Protein AF-A0A6N6Q135-F1 (afdb_monomer_lite)

Secondary structure (DSSP, 8-state):
--HHHHHHHHHHHHHHHHHHHHHHHHHHHHHHHTT---EEEEEE-TTS-EEEEEEETTTTEEEEEEEETT------SS------------------PPP----------GGGSGGG-EEE-SSTT---SSSEEEEEE-SSSS-EEEEEETTEEEEE-SS-EEETTEEE---TT-EEEE-GGGPPTT-----TT----

pLDDT: mean 75.81, std 22.68, range [29.91, 98.38]

Sequence (197 aa):
MKSEKILRHVCIAFFLTVIGYGFLFSCDMKVRTRRGAWDVVFIKNTNGEPALIVNQKSLGLSNITLIFSHEKVPVLNSFVYPTKTNVRARSSSVGEPPPQPALGFKEVIPWANPERNTVTFDKVLNPIPFGRKKFEDLTYLPGTLAFDFFGHEVQFMPRTMVINLQEVPWTNNSTLTITADQKIPGLKDRNAKGLRK

Structure (mmCIF, N/CA/C/O backbone):
data_AF-A0A6N6Q135-F1
#
_entry.id   AF-A0A6N6Q135-F1
#
loop_
_atom_site.group_PDB
_atom_site.id
_atom_site.type_symbol
_atom_site.label_atom_id
_atom_site.label_alt_id
_atom_site.label_comp_id
_atom_site.label_asym_id
_atom_site.label_entity_id
_atom_site.label_seq_id
_atom_site.pdbx_PDB_ins_code
_atom_site.Cartn_x
_atom_site.Cartn_y
_atom_site.Cartn_z
_atom_site.occupancy
_atom_site.B_iso_or_equiv
_atom_site.auth_seq_id
_atom_site.auth_comp_id
_atom_site.auth_asym_id
_atom_site.auth_atom_id
_atom_site.pdbx_PDB_model_num
ATOM 1 N N . MET A 1 1 ? 37.024 11.315 -45.059 1.00 58.53 1 MET A N 1
ATOM 2 C CA . MET A 1 1 ? 35.958 10.302 -44.851 1.00 58.53 1 MET A CA 1
ATOM 3 C C . MET A 1 1 ? 34.625 10.912 -45.274 1.00 58.53 1 MET A C 1
ATOM 5 O O . MET A 1 1 ? 34.406 12.073 -44.967 1.00 58.53 1 MET A O 1
ATOM 9 N N . LYS A 1 2 ? 33.773 10.201 -46.028 1.00 71.50 2 LYS A N 1
ATOM 10 C CA . LYS A 1 2 ? 32.515 10.769 -46.562 1.00 71.50 2 LYS A CA 1
ATOM 11 C C . LYS A 1 2 ? 31.481 10.914 -45.430 1.00 71.50 2 LYS A C 1
ATOM 13 O O . LYS A 1 2 ? 30.988 9.898 -44.941 1.00 71.50 2 LYS A O 1
ATOM 18 N N . SER A 1 3 ? 31.180 12.147 -45.019 1.00 73.12 3 SER A N 1
ATOM 19 C CA . SER A 1 3 ? 30.274 12.500 -43.907 1.00 73.12 3 SER A CA 1
ATOM 20 C C . SER A 1 3 ? 28.854 11.944 -44.075 1.00 73.12 3 SER A C 1
ATOM 22 O O . SER A 1 3 ? 28.259 11.470 -43.116 1.00 73.12 3 SER A O 1
ATOM 24 N N . GLU A 1 4 ? 28.346 11.877 -45.303 1.00 81.38 4 GLU A N 1
ATOM 25 C CA . GLU A 1 4 ? 27.042 11.268 -45.613 1.00 81.38 4 GLU A CA 1
ATOM 26 C C . GLU A 1 4 ? 26.943 9.809 -45.153 1.00 81.38 4 GLU A C 1
ATOM 28 O O . GLU A 1 4 ? 25.935 9.351 -44.610 1.00 81.38 4 GLU A O 1
ATOM 33 N N . LYS A 1 5 ? 28.037 9.057 -45.325 1.00 84.31 5 LYS A N 1
ATOM 34 C CA . LYS A 1 5 ? 28.081 7.661 -44.900 1.00 84.31 5 LYS A CA 1
ATOM 35 C C . LYS A 1 5 ? 28.125 7.558 -43.381 1.00 84.31 5 LYS A C 1
ATOM 37 O O . LYS A 1 5 ? 27.448 6.687 -42.849 1.00 84.31 5 LYS A O 1
ATOM 42 N N . ILE A 1 6 ? 28.867 8.420 -42.679 1.00 91.81 6 ILE A N 1
ATOM 43 C CA . ILE A 1 6 ? 28.928 8.359 -41.209 1.00 91.81 6 ILE A CA 1
ATOM 44 C C . ILE A 1 6 ? 27.587 8.768 -40.583 1.00 91.81 6 ILE A C 1
ATOM 46 O O . ILE A 1 6 ? 27.095 8.069 -39.700 1.00 91.81 6 ILE A O 1
ATOM 50 N N . LEU A 1 7 ? 26.945 9.822 -41.105 1.00 91.75 7 LEU A N 1
ATOM 51 C CA . LEU A 1 7 ? 25.676 10.338 -40.592 1.00 91.75 7 LEU A CA 1
ATOM 52 C C . LEU A 1 7 ? 24.570 9.279 -40.644 1.00 91.75 7 LEU A C 1
ATOM 54 O O . LEU A 1 7 ? 23.884 9.063 -39.650 1.00 91.75 7 LEU A O 1
ATOM 58 N N . ARG A 1 8 ? 24.457 8.537 -41.755 1.00 90.06 8 ARG A N 1
ATOM 59 C CA . ARG A 1 8 ? 23.481 7.443 -41.885 1.00 90.06 8 ARG A CA 1
ATOM 60 C C . ARG A 1 8 ? 23.629 6.385 -40.786 1.00 90.06 8 ARG A C 1
ATOM 62 O O . ARG A 1 8 ? 22.626 5.940 -40.238 1.00 90.06 8 ARG A O 1
ATOM 69 N N . HIS A 1 9 ? 24.856 5.982 -40.454 1.00 93.44 9 HIS A N 1
ATOM 70 C CA . HIS A 1 9 ? 25.090 4.971 -39.417 1.00 93.44 9 HIS A CA 1
ATOM 71 C C . HIS A 1 9 ? 24.803 5.521 -38.018 1.00 93.44 9 HIS A C 1
ATOM 73 O O . HIS A 1 9 ? 24.217 4.814 -37.203 1.00 93.44 9 HIS A O 1
ATOM 79 N N . VAL A 1 10 ? 25.143 6.789 -37.760 1.00 96.50 10 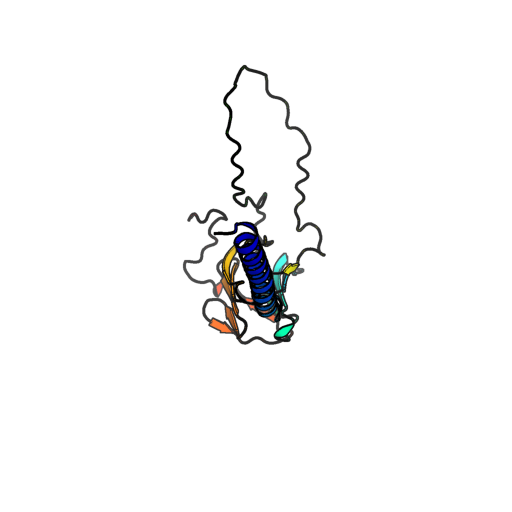VAL A N 1
ATOM 80 C CA . VAL A 1 10 ? 24.812 7.466 -36.496 1.00 96.50 10 VAL A CA 1
ATOM 81 C C . VAL A 1 10 ? 23.298 7.553 -36.308 1.00 96.50 10 VAL A C 1
ATOM 83 O O . VAL A 1 10 ? 22.801 7.192 -35.244 1.00 96.50 10 VAL A O 1
ATOM 86 N N . CYS A 1 11 ? 22.549 7.947 -37.342 1.00 96.62 11 CYS A N 1
ATOM 87 C CA . CYS A 1 11 ? 21.088 7.976 -37.287 1.00 96.62 11 CYS A CA 1
ATOM 88 C C . CYS A 1 11 ? 20.507 6.584 -37.005 1.00 96.62 11 CYS A C 1
ATOM 90 O O . CYS A 1 11 ? 19.653 6.448 -36.134 1.00 96.62 11 CYS A O 1
ATOM 92 N N . ILE A 1 12 ? 20.990 5.540 -37.688 1.00 96.31 12 ILE A N 1
ATOM 93 C CA . ILE A 1 12 ? 20.530 4.163 -37.451 1.00 96.31 12 ILE A CA 1
ATOM 94 C C . ILE A 1 12 ? 20.811 3.734 -36.004 1.00 96.31 12 ILE A C 1
ATOM 96 O O . ILE A 1 12 ? 19.907 3.241 -35.333 1.00 96.31 12 ILE A O 1
ATOM 100 N N . ALA A 1 13 ? 22.028 3.952 -35.499 1.00 97.06 13 ALA A N 1
ATOM 101 C CA . ALA A 1 13 ? 22.393 3.604 -34.127 1.00 97.06 13 ALA A CA 1
ATOM 102 C C . ALA A 1 13 ? 21.546 4.366 -33.090 1.00 97.06 13 ALA A C 1
ATOM 104 O O . ALA A 1 13 ? 21.107 3.780 -32.097 1.00 97.06 13 ALA A O 1
ATOM 105 N N . PHE A 1 14 ? 21.258 5.646 -33.346 1.00 97.75 14 PHE A N 1
ATOM 106 C CA . PHE A 1 14 ? 20.386 6.465 -32.508 1.00 97.75 14 PHE A CA 1
ATOM 107 C C . PHE A 1 14 ? 18.969 5.886 -32.435 1.00 97.75 14 PHE A C 1
ATOM 109 O O . PHE A 1 14 ? 18.467 5.628 -31.342 1.00 97.75 14 PHE A O 1
ATOM 116 N N . PHE A 1 15 ? 18.344 5.602 -33.582 1.00 98.19 15 PHE A N 1
ATOM 117 C CA . PHE A 1 15 ? 16.998 5.028 -33.605 1.00 98.19 15 PHE A CA 1
ATOM 118 C C . PHE A 1 15 ? 16.948 3.631 -32.980 1.00 98.19 15 PHE A C 1
ATOM 120 O O . PHE A 1 15 ? 16.028 3.353 -32.215 1.00 98.19 15 PHE A O 1
ATOM 127 N N . LEU A 1 16 ? 17.947 2.777 -33.228 1.00 98.06 16 LEU A N 1
ATOM 128 C CA . LEU A 1 16 ? 18.042 1.465 -32.578 1.00 98.06 16 LEU A CA 1
ATOM 129 C C . LEU A 1 16 ? 18.115 1.591 -31.055 1.00 98.06 16 LEU A C 1
ATOM 131 O O . LEU A 1 16 ? 17.436 0.851 -30.346 1.00 98.06 16 LEU A O 1
ATOM 135 N N . THR A 1 17 ? 18.883 2.557 -30.552 1.00 97.94 17 THR A N 1
ATOM 136 C CA . THR A 1 17 ? 18.998 2.814 -29.113 1.00 97.94 17 THR A CA 1
ATOM 137 C C . THR A 1 17 ? 17.674 3.298 -28.526 1.00 97.94 17 THR A C 1
ATOM 139 O O . THR A 1 17 ? 17.241 2.781 -27.500 1.00 97.94 17 THR A O 1
ATOM 142 N N . VAL A 1 18 ? 16.995 4.242 -29.185 1.00 98.38 18 VAL A N 1
ATOM 143 C CA . VAL A 1 18 ? 15.695 4.764 -28.730 1.00 98.38 18 VAL A CA 1
ATOM 144 C C . VAL A 1 18 ? 14.630 3.664 -28.712 1.00 98.38 18 VAL A C 1
ATOM 146 O O . VAL A 1 18 ? 13.908 3.526 -27.724 1.00 98.38 18 VAL A O 1
ATOM 149 N N . ILE A 1 19 ? 14.556 2.847 -29.768 1.00 98.38 19 ILE A N 1
ATOM 150 C CA . ILE A 1 19 ? 13.608 1.728 -29.860 1.00 98.38 19 ILE A CA 1
ATOM 151 C C . ILE A 1 19 ? 13.915 0.677 -28.788 1.00 98.38 19 ILE A C 1
ATOM 153 O O . ILE A 1 19 ? 13.012 0.254 -28.066 1.00 98.38 19 ILE A O 1
ATOM 157 N N . GLY A 1 20 ? 15.185 0.284 -28.652 1.00 98.19 20 GLY A N 1
ATOM 158 C CA . GLY A 1 20 ? 15.620 -0.685 -27.648 1.00 98.19 20 GLY A CA 1
ATOM 159 C C . GLY A 1 20 ? 15.315 -0.218 -26.226 1.00 98.19 20 GLY A C 1
ATOM 160 O O . GLY A 1 20 ? 14.744 -0.970 -25.438 1.00 98.19 20 GLY A O 1
ATOM 161 N N . TYR A 1 21 ? 15.608 1.046 -25.916 1.00 97.81 21 TYR A N 1
ATOM 162 C CA . TYR A 1 21 ? 15.274 1.650 -24.629 1.00 97.81 21 TYR A CA 1
ATOM 163 C C . TYR A 1 21 ? 13.764 1.637 -24.365 1.00 97.81 21 TYR A C 1
ATOM 165 O O . TYR A 1 21 ? 13.334 1.182 -23.307 1.00 97.81 21 TYR A O 1
ATOM 173 N N . GLY A 1 22 ? 12.950 2.080 -25.331 1.00 98.00 22 GLY A N 1
ATOM 174 C CA . GLY A 1 22 ? 11.493 2.108 -25.188 1.00 98.00 22 GLY A CA 1
ATOM 175 C C . GLY A 1 22 ? 10.896 0.720 -24.947 1.00 98.00 22 GLY A C 1
ATOM 176 O O . GLY A 1 22 ? 10.009 0.567 -24.104 1.00 98.00 22 GLY A O 1
ATOM 177 N N . PHE A 1 23 ? 11.416 -0.306 -25.627 1.00 98.06 23 PHE A N 1
ATOM 178 C CA . PHE A 1 23 ? 11.005 -1.693 -25.416 1.00 98.06 23 PHE A CA 1
ATOM 179 C C . PHE A 1 23 ? 11.356 -2.184 -24.007 1.00 98.06 23 PHE A C 1
ATOM 181 O O . PHE A 1 23 ? 10.473 -2.650 -23.286 1.00 98.06 23 PHE A O 1
ATOM 188 N N . LEU A 1 24 ? 12.615 -2.027 -23.586 1.00 97.25 24 LEU A N 1
ATOM 189 C CA . LEU A 1 24 ? 13.074 -2.458 -22.263 1.00 97.25 24 LEU A CA 1
ATOM 190 C C . LEU A 1 24 ? 12.322 -1.740 -21.137 1.00 97.25 24 LEU A C 1
ATOM 192 O O . LEU A 1 24 ? 11.847 -2.394 -20.211 1.00 97.25 24 LEU A O 1
ATOM 196 N N . PHE A 1 25 ? 12.136 -0.424 -21.252 1.00 96.00 25 PHE A N 1
ATOM 197 C CA . PHE A 1 25 ? 11.358 0.362 -20.295 1.00 96.00 25 PHE A CA 1
ATOM 198 C C . PHE A 1 25 ? 9.892 -0.088 -20.237 1.00 96.00 25 PHE A C 1
ATOM 200 O O . PHE A 1 25 ? 9.309 -0.190 -19.161 1.00 96.00 25 PHE A O 1
ATOM 207 N N . SER A 1 26 ? 9.288 -0.410 -21.383 1.00 95.12 26 SER A N 1
ATOM 208 C CA . SER A 1 26 ? 7.910 -0.913 -21.430 1.00 95.12 26 SER A CA 1
ATOM 209 C C . SER A 1 26 ? 7.776 -2.286 -20.768 1.00 95.12 26 SER A C 1
ATOM 211 O O . SER A 1 26 ? 6.791 -2.544 -20.073 1.00 95.12 26 SER A O 1
ATOM 213 N N . CYS A 1 27 ? 8.751 -3.176 -20.972 1.00 95.88 27 CYS A N 1
ATOM 214 C CA . CYS A 1 27 ? 8.819 -4.463 -20.286 1.00 95.88 27 CYS A CA 1
ATOM 215 C C . CYS A 1 27 ? 8.950 -4.274 -18.772 1.00 95.88 27 CYS A C 1
ATOM 217 O O . CYS A 1 27 ? 8.171 -4.865 -18.025 1.00 95.88 27 CYS A O 1
ATOM 219 N N . ASP A 1 28 ? 9.866 -3.412 -18.334 1.00 93.81 28 ASP A N 1
ATOM 220 C CA . ASP A 1 28 ? 10.060 -3.079 -16.921 1.00 93.81 28 ASP A CA 1
ATOM 221 C C . ASP A 1 28 ? 8.771 -2.531 -16.283 1.00 93.81 28 ASP A C 1
ATOM 223 O O . ASP A 1 28 ? 8.277 -3.077 -15.294 1.00 93.81 28 ASP A O 1
ATOM 227 N N . MET A 1 29 ? 8.121 -1.554 -16.926 1.00 92.19 29 MET A N 1
ATOM 228 C CA . MET A 1 29 ? 6.857 -0.974 -16.453 1.00 92.19 29 MET A CA 1
ATOM 229 C C . MET A 1 29 ? 5.727 -2.001 -16.338 1.00 92.19 29 MET A C 1
ATOM 231 O O . MET A 1 29 ? 4.951 -1.974 -15.375 1.00 92.19 29 MET A O 1
ATOM 235 N N . LYS A 1 30 ? 5.636 -2.947 -17.280 1.00 93.56 30 LYS A N 1
ATOM 236 C CA . LYS A 1 30 ? 4.677 -4.057 -17.188 1.00 93.56 30 LYS A CA 1
ATOM 237 C C . LYS A 1 30 ? 4.980 -4.953 -15.991 1.00 93.56 30 LYS A C 1
ATOM 239 O O . LYS A 1 30 ? 4.063 -5.305 -15.254 1.00 93.56 30 LYS A O 1
ATOM 244 N N . VAL A 1 31 ? 6.245 -5.304 -15.757 1.00 92.00 31 VAL A N 1
ATOM 245 C CA . VAL A 1 31 ? 6.639 -6.132 -14.604 1.00 92.00 31 VAL A CA 1
ATOM 246 C C . VAL A 1 31 ? 6.335 -5.413 -13.288 1.00 92.00 31 VAL A C 1
ATOM 248 O O . VAL A 1 31 ? 5.797 -6.041 -12.373 1.00 92.00 31 VAL A O 1
ATOM 251 N N . ARG A 1 32 ? 6.598 -4.103 -13.214 1.00 92.69 32 ARG A N 1
ATOM 252 C CA . ARG A 1 32 ? 6.291 -3.253 -12.056 1.00 92.69 32 ARG A CA 1
ATOM 253 C C . ARG A 1 32 ? 4.809 -3.235 -11.705 1.00 92.69 32 ARG A C 1
ATOM 255 O O . ARG A 1 32 ? 4.466 -3.277 -10.528 1.00 92.69 32 ARG A O 1
ATOM 262 N N . THR A 1 33 ? 3.934 -3.185 -12.704 1.00 92.94 33 THR A N 1
ATOM 263 C CA . THR A 1 33 ? 2.499 -2.935 -12.490 1.00 92.94 33 THR A CA 1
ATOM 264 C C . THR A 1 33 ? 1.617 -4.182 -12.549 1.00 92.94 33 THR A C 1
ATOM 266 O O . THR A 1 33 ? 0.478 -4.124 -12.090 1.00 92.94 33 THR A O 1
ATOM 269 N N . ARG A 1 34 ? 2.127 -5.332 -13.021 1.00 92.38 34 ARG A N 1
ATOM 270 C CA . ARG A 1 34 ? 1.325 -6.548 -13.289 1.00 92.38 34 ARG A CA 1
ATOM 271 C C . ARG A 1 34 ? 0.449 -7.039 -12.130 1.00 92.38 34 ARG A C 1
ATOM 273 O O . ARG A 1 34 ? -0.589 -7.634 -12.386 1.00 92.38 34 ARG A O 1
ATOM 280 N N . ARG A 1 35 ? 0.865 -6.841 -10.872 1.00 90.75 35 ARG A N 1
ATOM 281 C CA . ARG A 1 35 ? 0.118 -7.318 -9.689 1.00 90.75 35 ARG A CA 1
ATOM 282 C C . ARG A 1 35 ? -0.856 -6.275 -9.123 1.00 90.75 35 ARG A C 1
ATOM 284 O O . ARG A 1 35 ? -1.680 -6.619 -8.284 1.00 90.75 35 ARG A O 1
ATOM 291 N N . GLY A 1 36 ? -0.790 -5.022 -9.571 1.00 92.06 36 GLY A N 1
ATOM 292 C CA . GLY A 1 36 ? -1.616 -3.938 -9.034 1.00 92.06 36 GLY A CA 1
ATOM 293 C C . GLY A 1 36 ? -1.218 -3.492 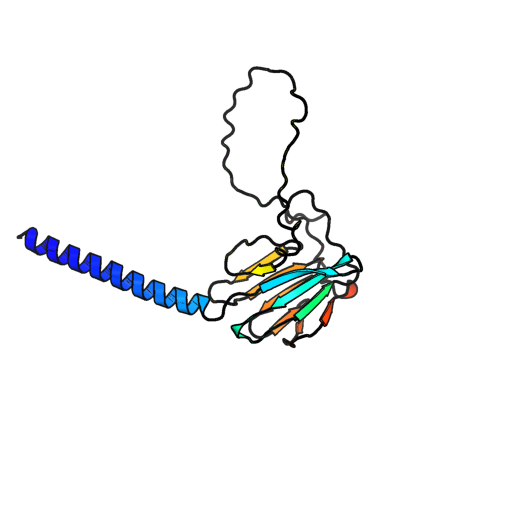-7.622 1.00 92.06 36 GLY A C 1
ATOM 294 O O . GLY A 1 36 ? -0.547 -4.216 -6.885 1.00 92.06 36 GLY A O 1
ATOM 295 N N . ALA A 1 37 ? -1.603 -2.266 -7.277 1.00 94.44 37 ALA A N 1
ATOM 296 C CA . ALA A 1 37 ? -1.286 -1.611 -6.011 1.00 94.44 37 ALA A CA 1
ATOM 297 C C . ALA A 1 37 ? -2.139 -2.130 -4.838 1.00 94.44 37 ALA A C 1
ATOM 299 O O . ALA A 1 37 ? -3.064 -2.922 -5.023 1.00 94.44 37 ALA A O 1
ATOM 300 N N . TRP A 1 38 ? -1.813 -1.667 -3.631 1.00 94.44 38 TRP A N 1
ATOM 301 C CA . TRP A 1 38 ? -2.718 -1.731 -2.484 1.00 94.44 38 TRP A CA 1
ATOM 302 C C . TRP A 1 38 ? -3.797 -0.655 -2.611 1.00 94.44 38 TRP A C 1
ATOM 304 O O . TRP A 1 38 ? -3.465 0.507 -2.859 1.00 94.44 38 TRP A O 1
ATOM 314 N N . ASP A 1 39 ? -5.051 -1.029 -2.370 1.00 92.94 39 ASP A N 1
ATOM 315 C CA . ASP A 1 39 ? -6.177 -0.106 -2.255 1.00 92.94 39 ASP A CA 1
ATOM 316 C C . ASP A 1 39 ? -6.636 -0.073 -0.798 1.00 92.94 39 ASP A C 1
ATOM 318 O O . ASP A 1 39 ? -7.046 -1.095 -0.244 1.00 92.94 39 ASP A O 1
ATOM 322 N N . VAL A 1 40 ? -6.554 1.095 -0.159 1.00 92.00 40 VAL A N 1
ATOM 323 C CA . VAL A 1 40 ? -6.936 1.260 1.251 1.00 92.00 40 VAL A CA 1
ATOM 324 C C . VAL A 1 40 ? -8.048 2.284 1.358 1.00 92.00 40 VAL A C 1
ATOM 326 O O . VAL A 1 40 ? -7.875 3.438 0.971 1.00 92.00 40 VAL A O 1
ATOM 329 N N . VAL A 1 41 ? -9.184 1.870 1.906 1.00 89.75 41 VAL A N 1
ATOM 330 C CA . VAL A 1 41 ? -10.337 2.733 2.156 1.00 89.75 41 VAL A CA 1
ATOM 331 C C . VAL A 1 41 ? -10.312 3.191 3.604 1.00 89.75 41 VAL A C 1
ATOM 333 O O . VAL A 1 41 ? -10.297 2.370 4.516 1.00 89.75 41 VAL A O 1
ATOM 336 N N . PHE A 1 42 ? -10.329 4.498 3.821 1.00 86.31 42 PHE A N 1
ATOM 337 C CA . PHE A 1 42 ? -10.330 5.106 5.145 1.00 86.31 42 PHE A CA 1
ATOM 338 C C . PHE A 1 42 ? -11.763 5.434 5.554 1.00 86.31 42 PHE A C 1
ATOM 340 O O . PHE A 1 42 ? -12.391 6.330 4.996 1.00 86.31 42 PHE A O 1
ATOM 347 N N . ILE A 1 43 ? -12.289 4.720 6.539 1.00 82.81 43 ILE A N 1
ATOM 348 C CA . ILE A 1 43 ? -13.665 4.876 7.004 1.00 82.81 43 ILE A CA 1
ATOM 349 C C . ILE A 1 43 ? -13.697 5.330 8.465 1.00 82.81 43 ILE A C 1
ATOM 351 O O . ILE A 1 43 ? -12.726 5.210 9.212 1.00 82.81 43 ILE A O 1
ATOM 355 N N . LYS A 1 44 ? -14.841 5.873 8.875 1.00 78.00 44 LYS A N 1
ATOM 356 C CA . LYS A 1 44 ? -15.177 6.085 10.283 1.00 78.00 44 LYS A CA 1
ATOM 357 C C . LYS A 1 44 ? -16.363 5.188 10.600 1.00 78.00 44 LYS A C 1
ATOM 359 O O . LYS A 1 44 ? -17.341 5.200 9.856 1.00 78.00 44 LYS A O 1
ATOM 364 N N . ASN A 1 45 ? -16.262 4.403 11.664 1.00 69.69 45 ASN A N 1
ATOM 365 C CA . ASN A 1 45 ? -17.359 3.562 12.124 1.00 69.69 45 ASN A CA 1
ATOM 366 C C . ASN A 1 45 ? -18.502 4.434 12.685 1.00 69.69 45 ASN A C 1
ATOM 368 O O . ASN A 1 45 ? -18.303 5.616 12.972 1.00 69.69 45 ASN A O 1
ATOM 372 N N . THR A 1 46 ? -19.687 3.860 12.892 1.00 65.94 46 THR A N 1
ATOM 373 C CA . THR A 1 46 ? -20.845 4.531 13.519 1.00 65.94 46 THR A CA 1
ATOM 374 C C . THR A 1 46 ? -20.515 5.118 14.895 1.00 65.94 46 THR A C 1
ATOM 376 O O . THR A 1 46 ? -21.052 6.157 15.268 1.00 65.94 46 THR A O 1
ATOM 379 N N . ASN A 1 47 ? -19.560 4.511 15.602 1.00 67.25 47 ASN A N 1
ATOM 380 C CA . ASN A 1 47 ? -19.030 4.974 16.888 1.00 67.25 47 ASN A CA 1
ATOM 381 C C . ASN A 1 47 ? -18.007 6.125 16.766 1.00 67.25 47 ASN A C 1
ATOM 383 O O . ASN A 1 47 ? -17.471 6.590 17.769 1.00 67.25 47 ASN A O 1
ATOM 387 N N . GLY A 1 48 ? -17.692 6.572 15.546 1.00 71.19 48 GLY A N 1
ATOM 388 C CA . GLY A 1 48 ? -16.669 7.583 15.261 1.00 71.19 48 GLY A CA 1
ATOM 389 C C . GLY A 1 48 ? -15.227 7.062 15.275 1.00 71.19 48 GLY A C 1
ATOM 390 O O . GLY A 1 48 ? -14.302 7.848 15.061 1.00 71.19 48 GLY A O 1
ATOM 391 N N . GLU A 1 49 ? -15.029 5.761 15.499 1.00 80.38 49 GLU A N 1
ATOM 392 C CA . GLU A 1 49 ? -13.717 5.106 15.507 1.00 80.38 49 GLU A CA 1
ATOM 393 C C . GLU A 1 49 ? -13.128 5.031 14.085 1.00 80.38 49 GLU A C 1
ATOM 395 O O . GLU A 1 49 ? -13.859 4.717 13.136 1.00 80.38 49 GLU A O 1
ATOM 400 N N . PRO A 1 50 ? -11.827 5.314 13.895 1.00 85.88 50 PRO A N 1
ATOM 401 C CA . PRO A 1 50 ? -11.176 5.151 12.607 1.00 85.88 50 PRO A CA 1
ATOM 402 C C . PRO A 1 50 ? -11.067 3.673 12.246 1.00 85.88 50 PRO A C 1
ATOM 404 O O . PRO A 1 50 ? -10.646 2.842 13.051 1.00 85.88 50 PRO A O 1
ATOM 407 N N . ALA A 1 51 ? -11.395 3.357 11.000 1.00 85.94 51 ALA A N 1
ATOM 408 C CA . ALA A 1 51 ? -11.203 2.031 10.446 1.00 85.94 51 ALA A CA 1
ATOM 409 C C . ALA A 1 51 ? -10.644 2.103 9.021 1.00 85.94 51 ALA A C 1
ATOM 411 O O . ALA A 1 51 ? -10.753 3.116 8.326 1.00 85.94 51 ALA A O 1
ATOM 412 N N . LEU A 1 52 ? -9.998 1.021 8.602 1.00 90.38 52 LEU A N 1
ATOM 413 C CA . LEU A 1 52 ? -9.407 0.863 7.280 1.00 90.38 52 LEU A CA 1
ATOM 414 C C . LEU A 1 52 ? -9.955 -0.403 6.643 1.00 90.38 52 LEU A C 1
ATOM 416 O O . LEU A 1 52 ? -10.027 -1.433 7.305 1.00 90.38 52 LEU A O 1
ATOM 420 N N . ILE A 1 53 ? -10.278 -0.348 5.358 1.00 90.69 53 ILE A N 1
ATOM 421 C CA . ILE A 1 53 ? -10.565 -1.538 4.558 1.00 90.69 53 ILE A CA 1
ATOM 422 C C . ILE A 1 53 ? -9.436 -1.695 3.552 1.00 90.69 53 ILE A C 1
ATOM 424 O O . ILE A 1 53 ? -9.192 -0.801 2.745 1.00 90.69 53 ILE A O 1
ATOM 428 N N . VAL A 1 54 ? -8.743 -2.825 3.605 1.00 92.94 54 VAL A N 1
ATOM 429 C CA . VAL A 1 54 ? -7.611 -3.132 2.734 1.00 92.94 54 VAL A CA 1
ATOM 430 C C . VAL A 1 54 ? -8.052 -4.112 1.657 1.00 92.94 54 VAL A C 1
ATOM 432 O O . VAL A 1 54 ? -8.652 -5.150 1.946 1.00 92.94 54 VAL A O 1
ATOM 435 N N . ASN A 1 55 ? -7.721 -3.783 0.411 1.00 92.69 55 ASN A N 1
ATOM 436 C CA . ASN A 1 55 ? -7.984 -4.602 -0.762 1.00 92.69 55 ASN A CA 1
ATOM 437 C C . ASN A 1 55 ? -6.715 -4.740 -1.613 1.00 92.69 55 ASN A C 1
ATOM 439 O O . ASN A 1 55 ? -5.917 -3.808 -1.745 1.00 92.69 55 ASN A O 1
ATOM 443 N N . GLN A 1 56 ? -6.541 -5.916 -2.215 1.00 95.00 56 GLN A N 1
ATOM 444 C CA . GLN A 1 56 ? -5.489 -6.180 -3.188 1.00 95.00 56 GLN A CA 1
ATOM 445 C C . GLN A 1 56 ? -5.968 -7.244 -4.185 1.00 95.00 56 GLN A C 1
ATOM 447 O O . GLN A 1 56 ? -6.177 -8.409 -3.846 1.00 95.00 56 GLN A O 1
ATOM 452 N N . LYS A 1 57 ? -6.093 -6.846 -5.456 1.00 91.94 57 LYS A N 1
ATOM 453 C CA . LYS A 1 57 ? -6.682 -7.677 -6.517 1.00 91.94 57 LYS A CA 1
ATOM 454 C C . LYS A 1 57 ? -5.870 -8.929 -6.890 1.00 91.94 57 LYS A C 1
ATOM 456 O O . LYS A 1 57 ? -6.435 -10.013 -6.972 1.00 91.94 57 LYS A O 1
ATOM 461 N N . SER A 1 58 ? -4.571 -8.806 -7.169 1.00 91.62 58 SER A N 1
ATOM 462 C CA . SER A 1 58 ? -3.731 -9.924 -7.652 1.00 91.62 58 SER A CA 1
ATOM 463 C C . SER A 1 58 ? -3.414 -10.990 -6.599 1.00 91.62 58 SER A C 1
ATOM 465 O O . SER A 1 58 ? -3.000 -12.084 -6.971 1.00 91.62 58 SER A O 1
ATOM 467 N N . LEU A 1 59 ? -3.542 -10.666 -5.318 1.00 91.19 59 LEU A N 1
ATOM 468 C CA . LEU A 1 59 ? -3.371 -11.558 -4.177 1.00 91.19 59 LEU A CA 1
ATOM 469 C C . LEU A 1 59 ? -4.712 -12.177 -3.758 1.00 91.19 59 LEU A C 1
ATOM 471 O O . LEU A 1 59 ? -4.734 -13.007 -2.856 1.00 91.19 59 LEU A O 1
ATOM 475 N N . GLY A 1 60 ? -5.822 -11.780 -4.395 1.00 91.62 60 GLY A N 1
ATOM 476 C CA . GLY A 1 60 ? -7.163 -12.234 -4.034 1.00 91.62 60 GLY A CA 1
ATOM 477 C C . GLY A 1 60 ? -7.606 -11.750 -2.653 1.00 91.62 60 GLY A C 1
ATOM 478 O O . GLY A 1 60 ? -8.387 -12.440 -2.002 1.00 91.62 60 GLY A O 1
ATOM 479 N N . LEU A 1 61 ? -7.085 -10.604 -2.199 1.00 92.12 61 LEU A N 1
ATOM 480 C CA . LEU A 1 61 ? -7.380 -10.030 -0.892 1.00 92.12 61 LEU A CA 1
ATOM 481 C C . LEU A 1 61 ? -8.506 -9.005 -0.993 1.00 92.12 61 LEU A C 1
ATOM 483 O O . LEU A 1 61 ? -8.398 -8.030 -1.742 1.00 92.12 61 LEU A O 1
ATOM 487 N N . SER A 1 62 ? -9.569 -9.195 -0.215 1.00 90.44 62 SER A N 1
ATOM 488 C CA . SER A 1 62 ? -10.714 -8.281 -0.214 1.00 90.44 62 SER A CA 1
ATOM 489 C C . SER A 1 62 ? -11.371 -8.143 1.156 1.00 90.44 62 SER A C 1
ATOM 491 O O . SER A 1 62 ? -11.494 -9.123 1.897 1.00 90.44 62 SER A O 1
ATOM 493 N N . ASN A 1 63 ? -11.865 -6.935 1.436 1.00 87.75 63 ASN A N 1
ATOM 494 C CA . ASN A 1 63 ? -12.668 -6.567 2.606 1.00 87.75 63 ASN A CA 1
ATOM 495 C C . ASN A 1 63 ? -11.997 -6.862 3.952 1.00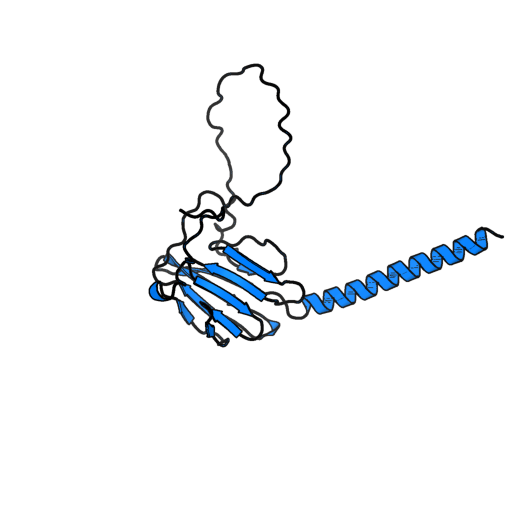 87.75 63 ASN A C 1
ATOM 497 O O . ASN A 1 63 ? -12.652 -7.260 4.915 1.00 87.75 63 ASN A O 1
ATOM 501 N N . ILE A 1 64 ? -10.683 -6.677 4.028 1.00 90.75 64 ILE A N 1
ATOM 502 C CA . ILE A 1 64 ? -9.940 -6.887 5.270 1.00 90.75 64 ILE A CA 1
ATOM 503 C C . ILE A 1 64 ? -10.053 -5.609 6.087 1.00 90.75 64 ILE A C 1
ATOM 505 O O . ILE A 1 64 ? -9.524 -4.572 5.689 1.00 90.75 64 ILE A O 1
ATOM 509 N N . THR A 1 65 ? -10.782 -5.673 7.196 1.00 90.94 65 THR A N 1
ATOM 510 C CA . THR A 1 65 ? -11.140 -4.491 7.983 1.00 90.94 65 THR A CA 1
ATOM 511 C C . THR A 1 65 ? -10.254 -4.390 9.215 1.00 90.94 65 THR A C 1
ATOM 513 O O . THR A 1 65 ? -10.194 -5.316 10.017 1.00 90.94 65 THR A O 1
ATOM 516 N N . LEU A 1 66 ? -9.587 -3.254 9.385 1.00 91.12 66 LEU A N 1
ATOM 517 C CA . LEU A 1 66 ? -8.830 -2.905 10.583 1.00 91.12 66 LEU A CA 1
ATOM 518 C C . LEU A 1 66 ? -9.605 -1.837 11.344 1.00 91.12 66 LEU A C 1
ATOM 520 O O . LEU A 1 66 ? -9.855 -0.765 10.794 1.00 91.12 66 LEU A O 1
ATOM 524 N N . ILE A 1 67 ? -9.982 -2.113 12.587 1.00 89.56 67 ILE A N 1
ATOM 525 C CA . ILE A 1 67 ? -10.694 -1.163 13.448 1.00 89.56 67 ILE A CA 1
ATOM 526 C C . ILE A 1 67 ? -9.746 -0.735 14.559 1.00 89.56 67 ILE A C 1
ATOM 528 O O . ILE A 1 67 ? -9.276 -1.577 15.319 1.00 89.56 67 ILE A O 1
ATOM 532 N N . PHE A 1 68 ? -9.482 0.565 14.671 1.00 89.12 68 PHE A N 1
ATOM 533 C CA . PHE A 1 68 ? -8.714 1.121 15.783 1.00 89.12 68 PHE A CA 1
ATOM 534 C C . PHE A 1 68 ? -9.688 1.510 16.892 1.00 89.12 68 PHE A C 1
ATOM 536 O O . PHE A 1 68 ? -10.273 2.596 16.876 1.00 89.12 68 PHE A O 1
ATOM 543 N N . SER A 1 69 ? -9.918 0.586 17.822 1.00 85.31 69 SER A N 1
ATOM 544 C CA . SER A 1 69 ? -10.916 0.783 18.868 1.00 85.31 69 SER A CA 1
ATOM 545 C C . SER A 1 69 ? -10.455 1.827 19.879 1.00 85.31 69 SER A C 1
ATOM 547 O O . SER A 1 69 ? -9.281 1.879 20.248 1.00 85.31 69 SER A O 1
ATOM 549 N N . HIS A 1 70 ? -11.393 2.667 20.320 1.00 81.62 70 HIS A N 1
ATOM 550 C CA . HIS A 1 70 ? -11.175 3.798 21.227 1.00 81.62 70 HIS A CA 1
ATOM 551 C C . HIS A 1 70 ? -10.238 4.904 20.710 1.00 81.62 70 HIS A C 1
ATOM 553 O O . HIS A 1 70 ? -9.992 5.876 21.430 1.00 81.62 70 HIS A O 1
ATOM 559 N N . GLU A 1 71 ? -9.775 4.825 19.462 1.00 80.81 71 GLU A N 1
ATOM 560 C CA . GLU A 1 71 ? -8.992 5.887 18.839 1.00 80.81 71 GLU A CA 1
ATOM 561 C C . GLU A 1 71 ? -9.882 6.959 18.216 1.00 80.81 71 GLU A C 1
ATOM 563 O O . GLU A 1 71 ? -11.016 6.718 17.796 1.00 80.81 71 GLU A O 1
ATOM 568 N N . LYS A 1 72 ? -9.358 8.182 18.139 1.00 76.56 72 LYS A N 1
ATOM 569 C CA . LYS A 1 72 ? -10.045 9.308 17.502 1.00 76.56 72 LYS A CA 1
ATOM 570 C C . LYS A 1 72 ? -9.139 9.926 16.462 1.00 76.56 72 LYS A C 1
ATOM 572 O O . LYS A 1 72 ? -7.989 10.253 16.742 1.00 76.56 72 LYS A O 1
ATOM 577 N N . VAL A 1 73 ? -9.682 10.149 15.267 1.00 69.44 73 VAL A N 1
ATOM 578 C CA . VAL A 1 73 ? -8.971 10.908 14.235 1.00 69.44 73 VAL A CA 1
ATOM 579 C C . VAL A 1 73 ? -8.745 12.332 14.755 1.00 69.44 73 VAL A C 1
ATOM 581 O O . VAL A 1 73 ? -9.731 13.030 15.012 1.00 69.44 73 VAL A O 1
ATOM 584 N N . PRO A 1 74 ? -7.490 12.789 14.917 1.00 62.41 74 PRO A N 1
ATOM 585 C CA . PRO A 1 74 ? -7.233 14.159 15.322 1.00 62.41 74 PRO A CA 1
ATOM 586 C C . PRO A 1 74 ? -7.749 15.098 14.232 1.00 62.41 74 PRO A C 1
ATOM 588 O O . PRO A 1 74 ? -7.393 14.965 13.060 1.00 62.41 74 PRO A O 1
ATOM 591 N N . VAL A 1 75 ? -8.597 16.053 14.613 1.00 52.94 75 VAL A N 1
ATOM 592 C CA . VAL A 1 75 ? -9.055 17.124 13.722 1.00 52.94 75 VAL A CA 1
ATOM 593 C C . VAL A 1 75 ? -7.872 18.067 13.506 1.00 52.94 75 VAL A C 1
ATOM 595 O O . VAL A 1 75 ? -7.621 18.968 14.302 1.00 52.94 75 VAL A O 1
ATOM 598 N N . LEU A 1 76 ? -7.069 17.801 12.481 1.00 45.91 76 LEU A N 1
ATOM 599 C CA . LEU A 1 76 ? -5.944 18.649 12.106 1.00 45.91 76 LEU A CA 1
ATOM 600 C C . LEU A 1 76 ? -6.423 19.649 11.052 1.00 45.91 76 LEU A C 1
ATOM 602 O O . LEU A 1 76 ? -6.695 19.270 9.915 1.00 45.91 76 LEU A O 1
ATOM 606 N N . ASN A 1 77 ? -6.520 20.921 11.449 1.00 36.81 77 ASN A N 1
ATOM 607 C CA . ASN A 1 77 ? -6.647 22.061 10.541 1.00 36.81 77 ASN A CA 1
ATOM 608 C C . ASN A 1 77 ? -5.566 21.943 9.460 1.00 36.81 77 ASN A C 1
ATOM 610 O O . ASN A 1 77 ? -4.385 22.068 9.779 1.00 36.81 77 ASN A O 1
ATOM 614 N N . SER A 1 78 ? -5.974 21.700 8.212 1.00 38.94 78 SER A N 1
ATOM 615 C CA . SER A 1 78 ? -5.144 21.564 7.010 1.00 38.94 78 SER A CA 1
ATOM 616 C C . SER A 1 78 ? -3.930 20.618 7.122 1.00 38.94 78 SER A C 1
ATOM 618 O O . SER A 1 78 ? -2.952 20.855 7.832 1.00 38.94 78 SER A O 1
ATOM 620 N N . PHE A 1 79 ? -3.930 19.554 6.323 1.00 41.00 79 PHE A N 1
ATOM 621 C CA . PHE A 1 79 ? -2.725 18.775 6.044 1.00 41.00 79 PHE A CA 1
ATOM 622 C C . PHE A 1 79 ? -1.670 19.672 5.373 1.00 41.00 79 PHE A C 1
ATOM 624 O O . PHE A 1 79 ? -1.651 19.827 4.155 1.00 41.00 79 PHE A O 1
ATOM 631 N N . VAL A 1 80 ? -0.779 20.280 6.159 1.00 34.91 80 VAL A N 1
ATOM 632 C CA . VAL A 1 80 ? 0.403 20.974 5.636 1.00 34.91 80 VAL A CA 1
ATOM 633 C C . VAL A 1 80 ? 1.435 19.915 5.254 1.00 34.91 80 VAL A C 1
ATOM 635 O O . VAL A 1 80 ? 2.278 19.523 6.060 1.00 34.91 80 VAL A O 1
ATOM 638 N N . TYR A 1 81 ? 1.376 19.439 4.012 1.00 37.97 81 TYR A N 1
ATOM 639 C CA . TYR A 1 81 ? 2.542 18.825 3.381 1.00 37.97 81 TYR A CA 1
ATOM 640 C C . TYR A 1 81 ? 3.533 19.945 3.027 1.00 37.97 81 TYR A C 1
ATOM 642 O O . TYR A 1 81 ? 3.102 20.993 2.535 1.00 37.97 81 TYR A O 1
ATOM 650 N N . PRO A 1 82 ? 4.850 19.781 3.259 1.00 34.28 82 PRO A N 1
ATOM 651 C CA . PRO A 1 82 ? 5.838 20.757 2.827 1.00 34.28 82 PRO A CA 1
ATOM 652 C C . PRO A 1 82 ? 5.929 20.732 1.298 1.00 34.28 82 PRO A C 1
ATOM 654 O O . PRO A 1 82 ? 6.778 20.063 0.713 1.00 34.28 82 PRO A O 1
ATOM 657 N N . THR A 1 83 ? 5.054 21.478 0.632 1.00 32.44 83 THR A N 1
ATOM 658 C CA . THR A 1 83 ? 5.281 21.861 -0.756 1.00 32.44 83 THR A CA 1
ATOM 659 C C . THR A 1 83 ? 6.474 22.807 -0.725 1.00 32.44 83 THR A C 1
ATOM 661 O O . THR A 1 83 ? 6.378 23.905 -0.176 1.00 32.44 83 THR A O 1
ATOM 664 N N . LYS A 1 84 ? 7.629 22.384 -1.253 1.00 31.75 84 LYS A N 1
ATOM 665 C CA . LYS A 1 84 ? 8.749 23.299 -1.511 1.00 31.75 84 LYS A CA 1
ATOM 666 C C . LYS A 1 84 ? 8.350 24.246 -2.644 1.00 31.75 84 LYS A C 1
ATOM 668 O O . LYS A 1 84 ? 8.833 24.122 -3.764 1.00 31.75 84 LYS A O 1
ATOM 673 N N . THR A 1 85 ? 7.474 25.199 -2.363 1.00 36.09 85 THR A N 1
ATOM 674 C CA . THR A 1 85 ? 7.274 26.343 -3.241 1.00 36.09 85 THR A CA 1
ATOM 675 C C . THR A 1 85 ? 8.294 27.383 -2.811 1.00 36.09 85 THR A C 1
ATOM 677 O O . THR A 1 85 ? 8.124 28.059 -1.799 1.00 36.09 85 THR A O 1
ATOM 680 N N . ASN A 1 86 ? 9.399 27.479 -3.552 1.00 38.00 86 ASN A N 1
ATOM 681 C CA . ASN A 1 86 ? 10.316 28.610 -3.451 1.00 38.00 86 ASN A CA 1
ATOM 682 C C . ASN A 1 86 ? 9.584 29.867 -3.940 1.00 38.00 86 ASN A C 1
ATOM 684 O O . ASN A 1 86 ? 9.745 30.285 -5.083 1.00 38.00 86 ASN A O 1
ATOM 688 N N . VAL A 1 87 ? 8.772 30.485 -3.083 1.00 36.62 87 VAL A N 1
ATOM 689 C CA . VAL A 1 87 ? 8.387 31.880 -3.283 1.00 36.62 87 VAL A CA 1
ATOM 690 C C . VAL A 1 87 ? 9.506 32.700 -2.673 1.00 36.62 87 VAL A C 1
ATOM 692 O O . VAL A 1 87 ? 9.556 32.948 -1.471 1.00 36.62 87 VAL A O 1
ATOM 695 N N . ARG A 1 88 ? 10.468 33.055 -3.524 1.00 32.09 88 ARG A N 1
ATOM 696 C CA . ARG A 1 88 ? 11.494 34.043 -3.218 1.00 32.09 88 ARG A CA 1
ATOM 697 C C . ARG A 1 88 ? 10.778 35.324 -2.793 1.00 32.09 88 ARG A C 1
ATOM 699 O O . ARG A 1 88 ? 10.247 36.033 -3.643 1.00 32.09 88 ARG A O 1
ATOM 706 N N . ALA A 1 89 ? 10.741 35.593 -1.491 1.00 36.56 89 ALA A N 1
ATOM 707 C CA . ALA A 1 89 ? 10.240 36.846 -0.951 1.00 36.56 89 ALA A CA 1
ATOM 708 C C . ALA A 1 89 ? 11.109 37.983 -1.506 1.00 36.56 89 ALA A C 1
ATOM 710 O O . ALA A 1 89 ? 12.244 38.193 -1.078 1.00 36.56 89 ALA A O 1
ATOM 711 N N . ARG A 1 90 ? 10.604 38.671 -2.532 1.00 31.98 90 ARG A N 1
ATOM 712 C CA . ARG A 1 90 ? 11.142 39.951 -2.978 1.00 31.98 90 ARG A CA 1
ATOM 713 C C . ARG A 1 90 ? 10.627 40.993 -1.990 1.00 31.98 90 ARG A C 1
ATOM 715 O O . ARG A 1 90 ? 9.440 41.291 -1.958 1.00 31.98 90 ARG A O 1
ATOM 722 N N . SER A 1 91 ? 11.534 41.496 -1.164 1.00 41.28 91 SER A N 1
ATOM 723 C CA . SER A 1 91 ? 11.325 42.621 -0.260 1.00 41.28 91 SER A CA 1
ATOM 724 C C . SER A 1 91 ? 10.891 43.863 -1.038 1.00 41.28 91 SER A C 1
ATOM 726 O O . SER A 1 91 ? 11.645 44.365 -1.872 1.00 41.28 91 SER A O 1
ATOM 728 N N . SER A 1 92 ? 9.700 44.379 -0.759 1.00 32.75 92 SER A N 1
ATOM 729 C CA . SER A 1 92 ? 9.324 45.773 -1.007 1.00 32.75 92 SER A CA 1
ATOM 730 C C . SER A 1 92 ? 8.195 46.121 -0.043 1.00 32.75 92 SER A C 1
ATOM 732 O O . SER A 1 92 ? 7.059 45.707 -0.240 1.00 32.75 92 SER A O 1
ATOM 734 N N . SER A 1 93 ? 8.531 46.825 1.037 1.00 33.88 93 SER A N 1
ATOM 735 C CA . SER A 1 93 ? 7.577 47.440 1.958 1.00 33.88 93 SER A CA 1
ATOM 736 C C . SER A 1 93 ? 7.650 48.957 1.784 1.00 33.88 93 SER A C 1
ATOM 738 O O . SER A 1 93 ? 8.578 49.593 2.280 1.00 33.88 93 SER A O 1
ATOM 740 N N . VAL A 1 94 ? 6.672 49.523 1.083 1.00 36.38 94 VAL A N 1
ATOM 741 C CA . VAL A 1 94 ? 6.187 50.890 1.307 1.00 36.38 94 VAL A CA 1
ATOM 742 C C . VAL A 1 94 ? 4.737 50.721 1.752 1.00 36.38 94 VAL A C 1
ATOM 744 O O . VAL A 1 94 ? 4.026 49.882 1.205 1.00 36.38 94 VAL A O 1
ATOM 747 N N . GLY A 1 95 ? 4.382 51.390 2.847 1.00 45.28 95 GLY A N 1
ATOM 748 C CA . GLY A 1 95 ? 3.226 51.064 3.678 1.00 45.28 95 GLY A CA 1
ATOM 749 C C . GLY A 1 95 ? 1.872 51.177 2.985 1.00 45.28 95 GLY A C 1
ATOM 750 O O . GLY A 1 95 ? 1.631 52.108 2.225 1.00 45.28 95 GLY A O 1
ATOM 751 N N . GLU A 1 96 ? 0.972 50.263 3.345 1.00 33.84 96 GLU A N 1
ATOM 752 C CA . GLU A 1 96 ? -0.465 50.398 3.114 1.00 33.84 96 GLU A CA 1
ATOM 753 C C . GLU A 1 96 ? -1.230 49.692 4.267 1.00 33.84 96 GLU A C 1
ATOM 755 O O . GLU A 1 96 ? -0.720 48.700 4.806 1.00 33.84 96 GLU A O 1
ATOM 760 N N . PRO A 1 97 ? -2.372 50.241 4.742 1.00 39.53 97 PRO A N 1
ATOM 761 C CA . PRO A 1 97 ? -3.033 49.854 5.993 1.00 39.53 97 PRO A CA 1
ATOM 762 C C . PRO A 1 97 ? -3.748 48.496 5.891 1.00 39.53 97 PRO A C 1
ATOM 764 O O . PRO A 1 97 ? -3.976 48.006 4.786 1.00 39.53 97 PRO A O 1
ATOM 767 N N . PRO A 1 98 ? -4.110 47.862 7.026 1.00 43.16 98 PRO A N 1
ATOM 768 C CA . PRO A 1 98 ? -4.538 46.467 7.043 1.00 43.16 98 PRO A CA 1
ATOM 769 C C . PRO A 1 98 ? -5.874 46.285 6.305 1.00 43.16 98 PRO A C 1
ATOM 771 O O . PRO A 1 98 ? -6.887 46.831 6.752 1.00 43.16 98 PRO A O 1
ATOM 774 N N . PRO A 1 99 ? -5.935 45.485 5.224 1.00 41.91 99 PRO A N 1
ATOM 775 C CA . PRO A 1 99 ? -7.204 45.049 4.685 1.00 41.91 99 PRO A CA 1
ATOM 776 C C . PRO A 1 99 ? -7.726 43.867 5.509 1.00 41.91 99 PRO A C 1
ATOM 778 O O . PRO A 1 99 ? -7.006 42.926 5.845 1.00 41.91 99 PRO A O 1
ATOM 781 N N . GLN A 1 100 ? -9.007 43.974 5.842 1.00 49.19 100 GLN A N 1
ATOM 782 C CA . GLN A 1 100 ? -9.868 43.003 6.517 1.00 49.19 100 GLN A CA 1
ATOM 783 C C . GLN A 1 100 ? -9.688 41.564 5.983 1.00 49.19 100 GLN A C 1
ATOM 785 O O . GLN A 1 100 ? -9.312 41.390 4.822 1.00 49.19 100 GLN A O 1
ATOM 790 N N . PRO A 1 101 ? -9.983 40.517 6.784 1.00 37.59 101 PRO A N 1
ATOM 791 C CA . PRO A 1 101 ? -9.822 39.131 6.356 1.00 37.59 101 PRO A CA 1
ATOM 792 C C . PRO A 1 101 ? -10.696 38.843 5.131 1.00 37.59 101 PRO A C 1
ATOM 794 O O . PRO A 1 101 ? -11.919 38.739 5.226 1.00 37.59 101 PRO A O 1
ATOM 797 N N . ALA A 1 102 ? -10.052 38.717 3.971 1.00 36.59 102 ALA A N 1
ATOM 798 C CA . ALA A 1 102 ? -10.697 38.299 2.742 1.00 36.59 102 ALA A CA 1
ATOM 799 C C . ALA A 1 102 ? -11.276 36.890 2.932 1.00 36.59 102 ALA A C 1
ATOM 801 O O . ALA A 1 102 ? -10.560 35.906 3.127 1.00 36.59 102 ALA A O 1
ATOM 802 N N . LEU A 1 103 ? -12.604 36.831 2.888 1.00 36.34 103 LEU A N 1
ATOM 803 C CA . LEU A 1 103 ? -13.400 35.628 2.720 1.00 36.34 103 LEU A CA 1
ATOM 804 C C . LEU A 1 103 ? -12.875 34.803 1.536 1.00 36.34 103 LEU A C 1
ATOM 806 O O . LEU A 1 103 ? -12.717 35.327 0.435 1.00 36.34 103 LEU A O 1
ATOM 810 N N . GLY A 1 104 ? -12.709 33.495 1.749 1.00 29.91 104 GLY A N 1
ATOM 811 C CA . GLY A 1 104 ? -12.777 32.521 0.658 1.00 29.91 104 GLY A CA 1
ATOM 812 C C . GLY A 1 104 ? -11.527 31.696 0.362 1.00 29.91 104 GLY A C 1
ATOM 813 O O . GLY A 1 104 ? -11.238 31.452 -0.806 1.00 29.91 104 GLY A O 1
ATOM 814 N N . PHE A 1 105 ? -10.847 31.141 1.369 1.00 31.70 105 PHE A N 1
ATOM 815 C CA . PHE A 1 105 ? -10.179 29.860 1.130 1.00 31.70 105 PHE A CA 1
ATOM 816 C C . PHE A 1 105 ? -11.275 28.800 0.979 1.00 31.70 105 PHE A C 1
ATOM 818 O O . PHE A 1 105 ? -11.832 28.331 1.969 1.00 31.70 105 PHE A O 1
ATOM 825 N N . LYS A 1 106 ? -11.613 28.410 -0.258 1.00 30.08 106 LYS A N 1
ATOM 826 C CA . LYS A 1 106 ? -12.229 27.096 -0.471 1.00 30.08 106 LYS A CA 1
ATOM 827 C C . LYS A 1 106 ? -11.153 26.067 -0.162 1.00 30.08 106 LYS A C 1
ATOM 829 O O . LYS A 1 106 ? -10.425 25.623 -1.046 1.00 30.08 106 LYS A O 1
ATOM 834 N N . GLU A 1 107 ? -11.030 25.736 1.116 1.00 37.75 107 GLU A N 1
ATOM 835 C CA . GLU A 1 107 ? -10.359 24.534 1.573 1.00 37.75 107 GLU A CA 1
ATOM 836 C C . GLU A 1 107 ? -11.130 23.370 0.940 1.00 37.75 107 GLU A C 1
ATOM 838 O O . GLU A 1 107 ? -12.153 22.913 1.445 1.00 37.75 107 GLU A O 1
ATOM 843 N N . VAL A 1 108 ? -10.719 22.948 -0.259 1.00 37.06 108 VAL A N 1
ATOM 844 C CA . VAL A 1 108 ? -11.185 21.687 -0.831 1.00 37.06 108 VAL A CA 1
ATOM 845 C C . VAL A 1 108 ? -10.515 20.619 0.007 1.00 37.06 108 VAL A C 1
ATOM 847 O O . VAL A 1 108 ? -9.446 20.122 -0.326 1.00 37.06 108 VAL A O 1
ATOM 850 N N . ILE A 1 109 ? -11.126 20.331 1.150 1.00 46.81 109 ILE A N 1
ATOM 851 C CA . ILE A 1 109 ? -10.822 19.182 1.974 1.00 46.81 109 ILE A CA 1
ATOM 852 C C . ILE A 1 109 ? -11.134 17.956 1.101 1.00 46.81 109 ILE A C 1
ATOM 854 O O . ILE A 1 109 ? -12.311 17.688 0.844 1.00 46.81 109 ILE A O 1
ATOM 858 N N . PRO A 1 110 ? -10.136 17.201 0.600 1.00 43.00 110 PRO A N 1
ATOM 859 C CA . PRO A 1 110 ? -10.395 16.140 -0.374 1.00 43.00 110 PRO A CA 1
ATOM 860 C C . PRO A 1 110 ? -11.269 15.006 0.186 1.00 43.00 110 PRO A C 1
ATOM 862 O O . PRO A 1 110 ? -11.858 14.257 -0.589 1.00 43.00 110 PRO A O 1
ATOM 865 N N . TRP A 1 111 ? -11.374 14.908 1.518 1.00 51.50 111 TRP A N 1
ATOM 866 C CA . TRP A 1 111 ? -12.103 13.865 2.243 1.00 51.50 111 TRP A CA 1
ATOM 867 C C . TRP A 1 111 ? -13.573 14.200 2.554 1.00 51.50 111 TRP A C 1
ATOM 869 O O . TRP A 1 111 ? -14.271 13.372 3.129 1.00 51.50 111 TRP A O 1
ATOM 879 N N . ALA A 1 112 ? -14.089 15.368 2.150 1.00 39.06 112 ALA A N 1
ATOM 880 C CA . ALA A 1 112 ? -15.509 15.708 2.323 1.00 39.06 112 ALA A CA 1
ATOM 881 C C . ALA A 1 112 ? -16.457 14.934 1.375 1.00 39.06 112 ALA A C 1
ATOM 883 O O . ALA A 1 112 ? -17.670 15.125 1.433 1.00 39.06 112 ALA A O 1
ATOM 884 N N . ASN A 1 113 ? -15.921 14.065 0.508 1.00 42.94 113 ASN A N 1
ATOM 885 C CA . ASN A 1 113 ? -16.700 13.160 -0.332 1.00 42.94 113 ASN A CA 1
ATOM 886 C C . ASN A 1 113 ? -16.456 11.696 0.101 1.00 42.94 113 ASN A C 1
ATOM 888 O O . ASN A 1 113 ? -15.332 11.215 -0.067 1.00 42.94 113 ASN A O 1
ATOM 892 N N . PRO A 1 114 ? -17.470 10.968 0.608 1.00 45.38 114 PRO A N 1
ATOM 893 C CA . PRO A 1 114 ? -17.330 9.571 1.028 1.00 45.38 114 PRO A CA 1
ATOM 894 C C . PRO A 1 114 ? -16.902 8.613 -0.101 1.00 45.38 114 PRO A C 1
ATOM 896 O O . PRO A 1 114 ? -16.343 7.558 0.186 1.00 45.38 114 PRO A O 1
ATOM 899 N N . GLU A 1 115 ? -17.065 8.994 -1.373 1.00 44.03 115 GLU A N 1
ATOM 900 C CA . GLU A 1 115 ? -16.592 8.221 -2.534 1.00 44.03 115 GLU A CA 1
ATOM 901 C C . GLU A 1 115 ? -15.081 8.376 -2.819 1.00 44.03 115 GLU A C 1
ATOM 903 O O . GLU A 1 115 ? -14.536 7.684 -3.677 1.00 44.03 115 GLU A O 1
ATOM 908 N N . ARG A 1 116 ? -14.371 9.267 -2.107 1.00 54.34 116 ARG A N 1
ATOM 909 C CA . ARG A 1 116 ? -12.920 9.526 -2.268 1.00 54.34 116 ARG A CA 1
ATOM 910 C C . ARG A 1 116 ? -12.075 9.090 -1.070 1.00 54.34 116 ARG A C 1
ATOM 912 O O . ARG A 1 116 ? -10.957 9.563 -0.887 1.00 54.34 116 ARG A O 1
ATOM 919 N N . ASN A 1 117 ? -12.596 8.178 -0.260 1.00 75.06 117 ASN A N 1
ATOM 920 C CA . ASN A 1 117 ? -11.886 7.642 0.899 1.00 75.06 117 ASN A CA 1
ATOM 921 C C . ASN A 1 117 ? -10.886 6.533 0.548 1.00 75.06 117 ASN A C 1
ATOM 923 O O . ASN A 1 117 ? -10.167 6.059 1.426 1.00 75.06 117 ASN A O 1
ATOM 927 N N . THR A 1 118 ? -10.837 6.117 -0.717 1.00 83.81 118 THR A N 1
ATOM 928 C CA . THR A 1 118 ? -9.906 5.104 -1.211 1.00 83.81 118 THR A CA 1
ATOM 929 C C . THR A 1 118 ? -8.608 5.751 -1.670 1.00 83.81 118 THR A C 1
ATOM 931 O O . THR A 1 118 ? -8.606 6.614 -2.547 1.00 83.81 118 THR A O 1
ATOM 934 N N . VAL A 1 119 ? -7.493 5.291 -1.112 1.00 87.00 119 VAL A N 1
ATOM 935 C CA . VAL A 1 119 ? -6.147 5.634 -1.565 1.00 87.00 119 VAL A CA 1
ATOM 936 C C . VAL A 1 119 ? -5.530 4.402 -2.212 1.00 87.00 119 VAL A C 1
ATOM 938 O O . VAL A 1 119 ? -5.284 3.396 -1.546 1.00 87.00 119 VAL A O 1
ATOM 941 N N . THR A 1 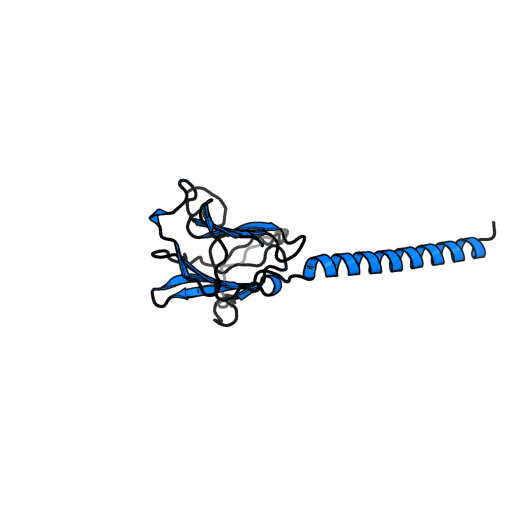120 ? -5.260 4.502 -3.510 1.00 90.81 120 THR A N 1
ATOM 942 C CA . THR A 1 120 ? -4.458 3.525 -4.252 1.00 90.81 120 THR A CA 1
ATOM 943 C C . THR A 1 120 ? -2.987 3.890 -4.101 1.00 90.81 120 THR A C 1
ATOM 945 O O . THR A 1 120 ? -2.602 5.028 -4.355 1.00 90.81 120 THR A O 1
ATOM 948 N N . PHE A 1 121 ? -2.141 2.952 -3.688 1.00 91.00 121 PHE A N 1
ATOM 949 C CA . PHE A 1 121 ? -0.705 3.183 -3.499 1.00 91.00 121 PHE A CA 1
ATOM 950 C C . PHE A 1 121 ? 0.098 2.741 -4.724 1.00 91.00 121 PHE A C 1
ATOM 952 O O . PHE A 1 121 ? 0.833 1.758 -4.694 1.00 91.00 121 PHE A O 1
ATOM 959 N N . ASP A 1 122 ? -0.072 3.464 -5.827 1.00 89.88 122 ASP A N 1
ATOM 960 C CA . ASP A 1 122 ? 0.663 3.274 -7.084 1.00 89.88 122 ASP A CA 1
ATOM 961 C C . ASP A 1 122 ? 1.802 4.294 -7.271 1.00 89.88 122 ASP A C 1
ATOM 963 O O . ASP A 1 122 ? 2.708 4.092 -8.085 1.00 89.88 122 ASP A O 1
ATOM 967 N N . LYS A 1 123 ? 1.767 5.388 -6.500 1.00 86.88 123 LYS A N 1
ATOM 968 C CA . LYS A 1 123 ? 2.686 6.525 -6.567 1.00 86.88 123 LYS A CA 1
ATOM 969 C C . LYS A 1 123 ? 3.147 6.931 -5.173 1.00 86.88 123 LYS A C 1
ATOM 971 O O . LYS A 1 123 ? 2.423 6.807 -4.184 1.00 86.88 123 LYS A O 1
ATOM 976 N N . VAL A 1 124 ? 4.374 7.436 -5.114 1.00 80.88 124 VAL A N 1
ATOM 977 C CA . VAL A 1 124 ? 4.960 7.937 -3.869 1.00 80.88 124 VAL A CA 1
ATOM 978 C C . VAL A 1 124 ? 4.192 9.154 -3.365 1.00 80.88 124 VAL A C 1
ATOM 980 O O . VAL A 1 124 ? 3.616 9.908 -4.147 1.00 80.88 124 VAL A O 1
ATOM 983 N N . LEU A 1 125 ? 4.205 9.363 -2.050 1.00 78.94 125 LEU A N 1
ATOM 984 C CA . LEU A 1 125 ? 3.639 10.548 -1.395 1.00 78.94 125 LEU A CA 1
ATOM 985 C C . LEU A 1 125 ? 2.131 10.775 -1.619 1.00 78.94 125 LEU A C 1
ATOM 987 O O . LEU A 1 125 ? 1.643 11.866 -1.335 1.00 78.94 125 LEU A O 1
ATOM 991 N N . ASN A 1 126 ? 1.369 9.737 -1.994 1.00 79.75 126 ASN A N 1
ATOM 992 C CA . ASN A 1 126 ? -0.096 9.814 -1.972 1.00 79.75 126 ASN A CA 1
ATOM 993 C C . ASN A 1 126 ? -0.597 10.261 -0.580 1.00 79.75 126 ASN A C 1
ATOM 995 O O . ASN A 1 126 ? -0.163 9.682 0.428 1.00 79.75 126 ASN A O 1
ATOM 999 N N . PRO A 1 127 ? -1.451 11.300 -0.501 1.00 76.56 127 PRO A N 1
ATOM 1000 C CA . PRO A 1 127 ? -1.962 11.799 0.767 1.00 76.56 127 PRO A CA 1
ATOM 1001 C C . PRO A 1 127 ? -2.888 10.763 1.405 1.00 76.56 127 PRO A C 1
ATOM 1003 O O . PRO A 1 127 ? -3.589 10.034 0.705 1.00 76.56 127 PRO A O 1
ATOM 1006 N N . ILE A 1 128 ? -2.892 10.706 2.736 1.00 79.25 128 ILE A N 1
ATOM 1007 C CA . ILE A 1 128 ? -3.754 9.800 3.502 1.00 79.25 128 ILE A CA 1
ATOM 1008 C C . ILE A 1 128 ? -4.636 10.598 4.475 1.00 79.25 128 ILE A C 1
ATOM 1010 O O . ILE A 1 128 ? -4.152 11.580 5.043 1.00 79.25 128 ILE A O 1
ATOM 1014 N N . PRO A 1 129 ? -5.904 10.196 4.692 1.00 77.31 129 PRO A N 1
ATOM 1015 C CA . PRO A 1 129 ? -6.846 10.926 5.548 1.00 77.31 129 PRO A CA 1
ATOM 1016 C C . PRO A 1 129 ? -6.488 10.999 7.034 1.00 77.31 129 PRO A C 1
ATOM 1018 O O . PRO A 1 129 ? -6.978 11.884 7.727 1.00 77.31 129 PRO A O 1
ATOM 1021 N N . PHE A 1 130 ? -5.687 10.068 7.552 1.00 79.06 130 PHE A N 1
ATOM 1022 C CA . PHE A 1 130 ? -5.169 10.100 8.921 1.00 79.06 130 PHE A CA 1
ATOM 1023 C C . PHE A 1 130 ? -3.946 9.193 9.060 1.00 79.06 130 PHE A C 1
ATOM 1025 O O . PHE A 1 130 ? -3.655 8.389 8.177 1.00 79.06 130 PHE A O 1
ATOM 1032 N N . GLY A 1 131 ? -3.236 9.325 10.182 1.00 80.75 131 GLY A N 1
ATOM 1033 C CA . GLY A 1 131 ? -1.992 8.601 10.435 1.00 80.75 131 GLY A CA 1
ATOM 1034 C C . GLY A 1 131 ? -0.813 9.151 9.643 1.00 80.75 131 GLY A C 1
ATOM 1035 O O . GLY A 1 131 ? -0.800 10.307 9.210 1.00 80.75 131 GLY A O 1
ATOM 1036 N N . ARG A 1 132 ? 0.219 8.325 9.488 1.00 80.31 132 ARG A N 1
ATOM 1037 C CA . ARG A 1 132 ? 1.437 8.659 8.743 1.00 80.31 132 ARG A CA 1
ATOM 1038 C C . ARG A 1 132 ? 1.904 7.477 7.936 1.00 80.31 132 ARG A C 1
ATOM 1040 O O . ARG A 1 132 ? 1.824 6.342 8.389 1.00 80.31 132 ARG A O 1
ATOM 1047 N N . LYS A 1 133 ? 2.535 7.770 6.808 1.00 86.00 133 LYS A N 1
ATOM 1048 C CA . LYS A 1 133 ? 3.401 6.808 6.135 1.00 86.00 133 LYS A CA 1
ATOM 1049 C C . LYS A 1 133 ? 4.785 6.835 6.761 1.00 86.00 133 LYS A C 1
ATOM 1051 O O . LYS A 1 133 ? 5.407 7.894 6.825 1.00 86.00 133 LYS A O 1
ATOM 1056 N N . LYS A 1 134 ? 5.256 5.673 7.207 1.00 85.31 134 LYS A N 1
ATOM 1057 C CA . LYS A 1 134 ? 6.644 5.457 7.630 1.00 85.31 134 LYS A CA 1
ATOM 1058 C C . LYS A 1 134 ? 7.510 5.031 6.452 1.00 85.31 134 LYS A C 1
ATOM 1060 O O . LYS A 1 134 ? 8.655 5.457 6.353 1.00 85.31 134 LYS A O 1
ATOM 1065 N N . PHE A 1 135 ? 6.963 4.181 5.587 1.00 89.25 135 PHE A N 1
ATOM 1066 C CA . PHE A 1 135 ? 7.706 3.561 4.501 1.00 89.25 135 PHE A CA 1
ATOM 1067 C C . PHE A 1 135 ? 6.774 3.174 3.353 1.00 89.25 135 PHE A C 1
ATOM 1069 O O . PHE A 1 135 ? 5.652 2.721 3.582 1.00 89.25 135 PHE A O 1
ATOM 1076 N N . GLU A 1 136 ? 7.255 3.335 2.126 1.00 91.62 136 GLU A N 1
ATOM 1077 C CA . GLU A 1 136 ? 6.599 2.860 0.913 1.00 91.62 136 GLU A CA 1
ATOM 1078 C C . GLU A 1 136 ? 7.664 2.324 -0.050 1.00 91.62 136 GLU A C 1
ATOM 1080 O O . GLU A 1 136 ? 8.581 3.043 -0.440 1.00 91.62 136 GLU A O 1
ATOM 1085 N N . ASP A 1 137 ? 7.547 1.054 -0.426 1.00 93.00 137 ASP A N 1
ATOM 1086 C CA . ASP A 1 137 ? 8.287 0.463 -1.537 1.00 93.00 137 ASP A CA 1
ATOM 1087 C C . ASP A 1 137 ? 7.301 0.150 -2.653 1.00 93.00 137 ASP A C 1
ATOM 1089 O O . ASP A 1 137 ? 6.505 -0.781 -2.550 1.00 93.00 137 ASP A O 1
ATOM 1093 N N . LEU A 1 138 ? 7.361 0.953 -3.713 1.00 92.56 138 LEU A N 1
ATOM 1094 C CA . LEU A 1 138 ? 6.500 0.842 -4.889 1.00 92.56 138 LEU A CA 1
ATOM 1095 C C . LEU A 1 138 ? 7.268 0.335 -6.115 1.00 92.56 138 LEU A C 1
ATOM 1097 O O . LEU A 1 138 ? 6.756 0.432 -7.230 1.00 92.56 138 LEU A O 1
ATOM 1101 N N . THR A 1 139 ? 8.500 -0.163 -5.935 1.00 91.25 139 THR A N 1
ATOM 1102 C CA . THR A 1 139 ? 9.390 -0.583 -7.031 1.00 91.25 139 THR A CA 1
ATOM 1103 C C . THR A 1 139 ? 8.740 -1.655 -7.898 1.00 91.25 139 THR A C 1
ATOM 1105 O O . THR A 1 139 ? 8.764 -1.549 -9.122 1.00 91.25 139 THR A O 1
ATOM 1108 N N . TYR A 1 140 ? 8.094 -2.628 -7.250 1.00 92.62 140 TYR A N 1
ATOM 1109 C CA . TYR A 1 140 ? 7.220 -3.620 -7.865 1.00 92.62 140 TYR A CA 1
ATOM 1110 C C . TYR A 1 140 ? 5.945 -3.740 -7.041 1.00 92.62 140 TYR A C 1
ATOM 1112 O O . TYR A 1 140 ? 5.998 -3.985 -5.837 1.00 92.62 140 TYR A O 1
ATOM 1120 N N . LEU A 1 141 ? 4.795 -3.600 -7.691 1.00 95.19 141 LEU A N 1
ATOM 1121 C CA . LEU A 1 141 ? 3.508 -3.659 -7.015 1.00 95.19 141 LEU A CA 1
ATOM 1122 C C . LEU A 1 141 ? 3.144 -5.109 -6.617 1.00 95.19 141 LEU A C 1
ATOM 1124 O O . LEU A 1 141 ? 3.598 -6.061 -7.267 1.00 95.19 141 LEU A O 1
ATOM 1128 N N . PRO A 1 142 ? 2.352 -5.310 -5.543 1.00 93.62 142 PRO A N 1
ATOM 1129 C CA . PRO A 1 142 ? 1.773 -4.271 -4.680 1.00 93.62 142 PRO A CA 1
ATOM 1130 C C . PRO A 1 142 ? 2.780 -3.614 -3.729 1.00 93.62 142 PRO A C 1
ATOM 1132 O O . PRO A 1 142 ? 2.485 -2.565 -3.170 1.00 93.62 142 PRO A O 1
ATOM 1135 N N . GLY A 1 143 ? 3.978 -4.188 -3.595 1.00 92.75 143 GLY A N 1
ATOM 1136 C CA . GLY A 1 143 ? 5.045 -3.617 -2.785 1.00 92.75 143 GLY A CA 1
ATOM 1137 C C . GLY A 1 143 ? 4.788 -3.729 -1.285 1.00 92.75 143 GLY A C 1
ATOM 1138 O O . GLY A 1 143 ? 3.936 -4.508 -0.843 1.00 92.75 143 GLY A O 1
ATOM 1139 N N . THR A 1 144 ? 5.543 -2.955 -0.508 1.00 94.75 144 THR A N 1
ATOM 1140 C CA . THR A 1 144 ? 5.435 -2.915 0.957 1.00 94.75 144 THR A CA 1
ATOM 1141 C C . THR A 1 144 ? 5.060 -1.517 1.416 1.00 94.75 144 THR A C 1
ATOM 1143 O O . THR A 1 144 ? 5.701 -0.543 1.029 1.00 94.75 144 THR A O 1
ATOM 1146 N N . LEU A 1 145 ? 4.056 -1.414 2.282 1.00 94.69 145 LEU A N 1
ATOM 1147 C CA . LEU A 1 145 ? 3.637 -0.152 2.889 1.00 94.69 145 LEU A CA 1
ATOM 1148 C C . LEU A 1 145 ? 3.709 -0.281 4.399 1.00 94.69 145 LEU A C 1
ATOM 1150 O O . LEU A 1 145 ? 3.232 -1.275 4.929 1.00 94.69 145 LEU A O 1
ATOM 1154 N N . ALA A 1 146 ? 4.271 0.706 5.089 1.00 92.69 146 ALA A N 1
ATOM 1155 C CA . ALA A 1 146 ? 4.246 0.768 6.545 1.00 92.69 146 ALA A CA 1
ATOM 1156 C C . ALA A 1 146 ? 3.687 2.108 7.011 1.00 92.69 146 ALA A C 1
ATOM 1158 O O . ALA A 1 146 ? 4.103 3.180 6.553 1.00 92.69 146 ALA A O 1
ATOM 1159 N N . PHE A 1 147 ? 2.777 2.031 7.968 1.00 91.94 147 PHE A N 1
ATOM 1160 C CA . PHE A 1 147 ? 2.047 3.154 8.513 1.00 91.94 147 PHE A CA 1
ATOM 1161 C C . PHE A 1 147 ? 2.206 3.234 10.026 1.00 91.94 147 PHE A C 1
ATOM 1163 O O . PHE A 1 147 ? 2.426 2.233 10.702 1.00 91.94 147 PHE A O 1
ATOM 1170 N N . ASP A 1 148 ? 2.062 4.452 10.532 1.00 89.06 148 ASP A N 1
ATOM 1171 C CA . ASP A 1 148 ? 1.854 4.753 11.942 1.00 89.06 148 ASP A CA 1
ATOM 1172 C C . ASP A 1 148 ? 0.440 5.323 12.093 1.00 89.06 148 ASP A C 1
ATOM 1174 O O . ASP A 1 148 ? 0.136 6.413 11.588 1.00 89.06 148 ASP A O 1
ATOM 1178 N N . PHE A 1 149 ? -0.424 4.557 12.749 1.00 87.94 149 PHE A N 1
ATOM 1179 C CA . PHE A 1 149 ? -1.797 4.923 13.060 1.00 87.94 149 PHE A CA 1
ATOM 1180 C C . PHE A 1 149 ? -1.967 4.954 14.575 1.00 87.94 149 PHE A C 1
ATOM 1182 O O . PHE A 1 149 ? -2.041 3.910 15.210 1.00 87.94 149 PHE A O 1
ATOM 1189 N N . PHE A 1 150 ? -2.056 6.148 15.159 1.00 86.25 150 PHE A N 1
ATOM 1190 C CA . PHE A 1 150 ? -2.377 6.328 16.583 1.00 86.25 150 PHE A CA 1
ATOM 1191 C C . PHE A 1 150 ? -1.386 5.655 17.560 1.00 86.25 150 PHE A C 1
ATOM 1193 O O . PHE A 1 150 ? -1.760 5.273 18.672 1.00 86.25 150 PHE A O 1
ATOM 1200 N N . GLY A 1 151 ? -0.125 5.466 17.147 1.00 84.62 151 GLY A N 1
ATOM 1201 C CA . GLY A 1 151 ? 0.876 4.709 17.908 1.00 84.62 151 GLY A CA 1
ATOM 1202 C C . GLY A 1 151 ? 0.878 3.199 17.637 1.00 84.62 151 GLY A C 1
ATOM 1203 O O . GLY A 1 151 ? 1.576 2.453 18.328 1.00 84.62 151 GLY A O 1
ATOM 1204 N N . HIS A 1 152 ? 0.131 2.754 16.623 1.00 89.19 152 HIS A N 1
ATOM 1205 C CA . HIS A 1 152 ? 0.187 1.407 16.067 1.00 89.19 152 HIS A CA 1
ATOM 1206 C C . HIS A 1 152 ? 0.982 1.392 14.772 1.00 89.19 152 HIS A C 1
ATOM 1208 O O . HIS A 1 152 ? 0.752 2.201 13.870 1.00 89.19 152 HIS A O 1
ATOM 1214 N N . GLU A 1 153 ? 1.885 0.427 14.653 1.00 91.81 153 GLU A N 1
ATOM 1215 C CA . GLU A 1 153 ? 2.578 0.182 13.397 1.00 91.81 153 GLU A CA 1
ATOM 1216 C C . GLU A 1 153 ? 1.825 -0.867 12.594 1.00 91.81 153 GLU A C 1
ATOM 1218 O O . GLU A 1 153 ? 1.631 -1.988 13.058 1.00 91.81 153 GLU A O 1
ATOM 1223 N N . VAL A 1 154 ? 1.411 -0.500 11.385 1.00 94.25 154 VAL A N 1
ATOM 1224 C CA . VAL A 1 154 ? 0.702 -1.402 10.479 1.00 94.25 154 VAL A CA 1
ATOM 1225 C C . VAL A 1 154 ? 1.470 -1.475 9.174 1.00 94.25 154 VAL A C 1
ATOM 1227 O O . VAL A 1 154 ? 1.656 -0.463 8.500 1.00 94.25 154 VAL A O 1
ATOM 1230 N N . GLN A 1 155 ? 1.910 -2.672 8.809 1.00 95.69 155 GLN A N 1
ATOM 1231 C CA . GLN A 1 155 ? 2.656 -2.923 7.590 1.00 95.69 155 GLN A CA 1
ATOM 1232 C C . GLN A 1 155 ? 1.919 -3.921 6.700 1.00 95.69 155 GLN A C 1
ATOM 1234 O O . GLN A 1 155 ? 1.568 -5.023 7.118 1.00 95.69 155 GLN A O 1
ATOM 1239 N N . PHE A 1 156 ? 1.719 -3.540 5.445 1.00 95.94 156 PHE A N 1
ATOM 1240 C CA . PHE A 1 156 ? 1.157 -4.390 4.407 1.00 95.94 156 PHE A CA 1
ATOM 1241 C C . PHE A 1 156 ? 2.296 -4.960 3.576 1.00 95.94 156 PHE A C 1
ATOM 1243 O O . PHE A 1 156 ? 3.015 -4.216 2.904 1.00 95.94 156 PHE A O 1
ATOM 1250 N N . MET A 1 157 ? 2.459 -6.280 3.624 1.00 95.12 157 MET A N 1
ATOM 1251 C CA . MET A 1 157 ? 3.380 -7.010 2.762 1.00 95.12 157 MET A CA 1
ATOM 1252 C C . MET A 1 157 ? 2.594 -7.993 1.891 1.00 95.12 157 MET A C 1
ATOM 1254 O O . MET A 1 157 ? 1.549 -8.494 2.310 1.00 95.12 157 MET A O 1
ATOM 1258 N N . PRO A 1 158 ? 3.097 -8.362 0.700 1.00 93.88 158 PRO A N 1
ATOM 1259 C CA . PRO A 1 158 ? 2.379 -9.286 -0.177 1.00 93.88 158 PRO A CA 1
ATOM 1260 C C . PRO A 1 158 ? 2.101 -10.658 0.456 1.00 93.88 158 PRO A C 1
ATOM 1262 O O . PRO A 1 158 ? 1.141 -11.317 0.079 1.00 93.88 158 PRO A O 1
ATOM 1265 N N . ARG A 1 159 ? 2.943 -11.097 1.405 1.00 93.81 159 ARG A N 1
ATOM 1266 C CA . ARG A 1 159 ? 2.824 -12.412 2.059 1.00 93.81 159 ARG A CA 1
ATOM 1267 C C . ARG A 1 159 ? 1.987 -12.404 3.338 1.00 93.81 159 ARG A C 1
ATOM 1269 O O . ARG A 1 159 ? 1.359 -13.404 3.653 1.00 93.81 159 ARG A O 1
ATOM 1276 N N . THR A 1 160 ? 2.034 -11.314 4.098 1.00 94.25 160 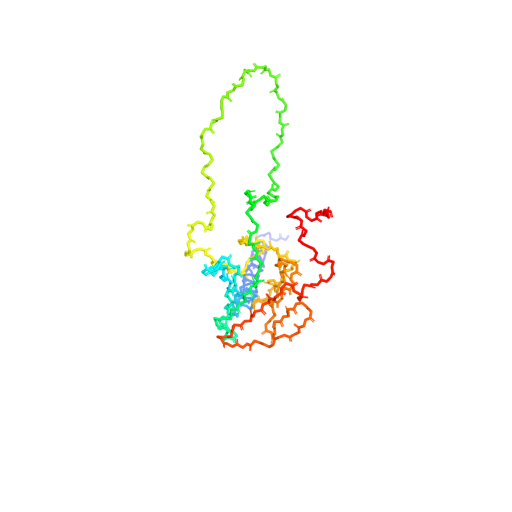THR A N 1
ATOM 1277 C CA . THR A 1 160 ? 1.462 -11.224 5.446 1.00 94.25 160 THR A CA 1
ATOM 1278 C C . THR A 1 160 ? 1.236 -9.762 5.810 1.00 94.25 160 THR A C 1
ATOM 1280 O O . THR A 1 160 ? 1.848 -8.871 5.212 1.00 94.25 160 THR A O 1
ATOM 1283 N N . MET A 1 161 ? 0.384 -9.505 6.791 1.00 94.56 161 MET A N 1
ATOM 1284 C CA . MET A 1 161 ? 0.334 -8.212 7.456 1.00 94.56 161 MET A CA 1
ATOM 1285 C C . MET A 1 161 ? 1.245 -8.259 8.682 1.00 94.56 161 MET A C 1
ATOM 1287 O O . MET A 1 161 ? 1.408 -9.308 9.297 1.00 94.56 161 MET A O 1
ATOM 1291 N N . VAL A 1 162 ? 1.843 -7.135 9.059 1.00 94.62 162 VAL A N 1
ATOM 1292 C CA . VAL A 1 162 ? 2.496 -6.998 10.365 1.00 94.62 162 VAL A CA 1
ATOM 1293 C C . VAL A 1 162 ? 1.781 -5.901 11.132 1.00 94.62 162 VAL A C 1
ATOM 1295 O O . VAL A 1 162 ? 1.695 -4.771 10.657 1.00 94.62 162 VAL A O 1
ATOM 1298 N N . ILE A 1 163 ? 1.262 -6.231 12.310 1.00 94.00 163 ILE A N 1
ATOM 1299 C CA . ILE A 1 163 ? 0.644 -5.273 13.226 1.00 94.00 163 ILE A CA 1
ATOM 1300 C C . ILE A 1 163 ? 1.487 -5.265 14.488 1.00 94.00 163 ILE A C 1
ATOM 1302 O O . ILE A 1 163 ? 1.701 -6.305 15.101 1.00 94.00 163 ILE A O 1
ATOM 1306 N N . ASN A 1 164 ? 1.982 -4.095 14.879 1.00 92.81 164 ASN A N 1
ATOM 1307 C CA . ASN A 1 164 ? 2.781 -3.921 16.087 1.00 92.81 164 ASN A CA 1
ATOM 1308 C C . ASN A 1 164 ? 3.945 -4.925 16.202 1.00 92.81 164 ASN A C 1
ATOM 1310 O O . ASN A 1 164 ? 4.183 -5.501 17.261 1.00 92.81 164 ASN A O 1
ATOM 1314 N N . LEU A 1 165 ? 4.667 -5.130 15.092 1.00 91.12 165 LEU A N 1
ATOM 1315 C CA . LEU A 1 165 ? 5.782 -6.082 14.954 1.00 91.12 165 LEU A CA 1
ATOM 1316 C C . LEU A 1 165 ? 5.393 -7.572 15.027 1.00 91.12 165 LEU A C 1
ATOM 1318 O O . LEU A 1 165 ? 6.277 -8.425 15.010 1.00 91.12 165 LEU A O 1
ATOM 1322 N N . GLN A 1 166 ? 4.102 -7.901 15.063 1.00 93.62 166 GLN A N 1
ATOM 1323 C CA . GLN A 1 166 ? 3.609 -9.276 15.009 1.00 93.62 166 GLN A CA 1
ATOM 1324 C C . GLN A 1 166 ? 3.053 -9.599 13.623 1.00 93.62 166 GLN A C 1
ATOM 1326 O O . GLN A 1 166 ? 2.254 -8.841 13.073 1.00 93.62 166 GLN A O 1
ATOM 1331 N N . GLU A 1 167 ? 3.478 -10.728 13.053 1.00 95.25 167 GLU A N 1
ATOM 1332 C CA . GLU A 1 167 ? 2.945 -11.215 11.779 1.00 95.25 167 GLU A CA 1
ATOM 1333 C C . GLU A 1 167 ? 1.513 -11.730 11.957 1.00 95.25 167 GLU A C 1
ATOM 1335 O O . GLU A 1 167 ? 1.240 -12.587 12.795 1.00 95.25 167 GLU A O 1
ATOM 1340 N N . VAL A 1 168 ? 0.607 -11.227 11.124 1.00 94.44 168 VAL A N 1
ATOM 1341 C CA . VAL A 1 168 ? -0.805 -11.594 11.073 1.00 94.44 168 VAL A CA 1
ATOM 1342 C C . VAL A 1 168 ? -1.109 -12.057 9.647 1.00 94.44 168 VAL A C 1
ATOM 1344 O O . VAL A 1 168 ? -0.979 -11.265 8.706 1.00 94.44 168 VAL A O 1
ATOM 1347 N N . PRO A 1 169 ? -1.504 -13.326 9.445 1.00 95.19 169 PRO A N 1
ATOM 1348 C CA . PRO A 1 169 ? -1.774 -13.837 8.112 1.00 95.19 169 PRO A CA 1
ATOM 1349 C C . PRO A 1 169 ? -2.970 -13.118 7.490 1.00 95.19 169 PRO A C 1
ATOM 1351 O O . PRO A 1 169 ? -3.951 -12.785 8.160 1.00 95.19 169 PRO A O 1
ATOM 1354 N N . TRP A 1 170 ? -2.912 -12.923 6.175 1.00 93.62 170 TRP A N 1
ATOM 1355 C CA . TRP A 1 170 ? -4.040 -12.375 5.439 1.00 93.62 170 TRP A CA 1
ATOM 1356 C C . TRP A 1 170 ? -5.231 -13.332 5.495 1.00 93.62 170 TRP A C 1
ATOM 1358 O O . TRP A 1 170 ? -5.137 -14.476 5.054 1.00 93.62 170 TRP A O 1
ATOM 1368 N N . THR A 1 171 ? -6.358 -12.842 6.005 1.00 93.50 171 THR A N 1
ATOM 1369 C CA . THR A 1 171 ? -7.624 -13.578 6.035 1.00 93.50 171 THR A CA 1
ATOM 1370 C C . THR A 1 171 ? -8.689 -12.736 5.346 1.00 93.50 171 THR A C 1
ATOM 1372 O O . THR A 1 171 ? -8.929 -11.591 5.716 1.00 93.50 171 THR A O 1
ATOM 1375 N N . ASN A 1 172 ? -9.312 -13.272 4.299 1.00 91.12 172 ASN A N 1
ATOM 1376 C CA . ASN A 1 172 ? -10.327 -12.536 3.549 1.00 91.12 172 ASN A CA 1
ATOM 1377 C C . ASN A 1 172 ? -11.580 -12.286 4.383 1.00 91.12 172 ASN A C 1
ATOM 1379 O O . ASN A 1 172 ? -11.999 -13.155 5.145 1.00 91.12 172 ASN A O 1
ATOM 1383 N N . ASN A 1 173 ? -12.195 -11.114 4.195 1.00 90.81 173 ASN A N 1
ATOM 1384 C CA . ASN A 1 173 ? -13.386 -10.679 4.934 1.00 90.81 173 ASN A CA 1
ATOM 1385 C C . ASN A 1 173 ? -13.219 -10.714 6.469 1.00 90.81 173 ASN A C 1
ATOM 1387 O O . ASN A 1 173 ? -14.209 -10.804 7.194 1.00 90.81 173 ASN A O 1
ATOM 1391 N N . SER A 1 174 ? -11.982 -10.683 6.978 1.00 90.38 174 SER A N 1
ATOM 1392 C CA . SER A 1 174 ? -11.731 -10.661 8.416 1.00 90.38 174 SER A CA 1
ATOM 1393 C C . SER A 1 174 ? -11.789 -9.243 8.964 1.00 90.38 174 SER A C 1
ATOM 1395 O O . SER A 1 174 ? -11.288 -8.307 8.331 1.00 90.38 174 SER A O 1
ATOM 1397 N N . THR A 1 175 ? -12.286 -9.116 10.189 1.00 90.69 175 THR A N 1
ATOM 1398 C CA . THR A 1 175 ? -12.200 -7.887 10.978 1.00 90.69 175 THR A CA 1
ATOM 1399 C C . THR A 1 175 ? -11.171 -8.077 12.082 1.00 90.69 175 THR A C 1
ATOM 1401 O O . THR A 1 175 ? -11.293 -8.992 12.893 1.00 90.69 175 THR A O 1
ATOM 1404 N N . LEU A 1 176 ? -10.164 -7.208 12.114 1.00 90.56 176 LEU A N 1
ATOM 1405 C CA . LEU A 1 176 ? -9.141 -7.167 13.150 1.00 90.56 176 LEU A CA 1
ATOM 1406 C C . LEU A 1 176 ? -9.33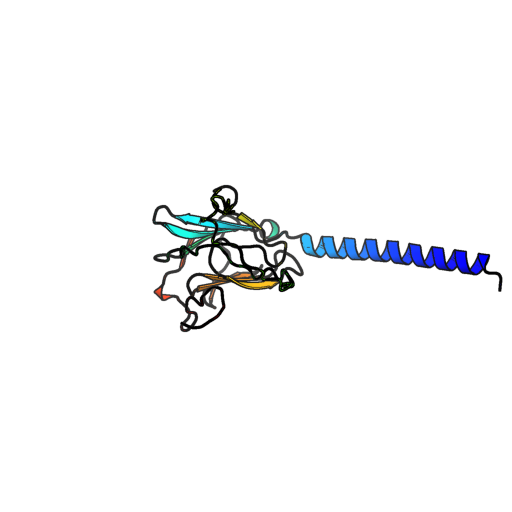7 -5.900 13.979 1.00 90.56 176 LEU A C 1
ATOM 1408 O O . LEU A 1 176 ? -9.233 -4.783 13.467 1.00 90.56 176 LEU A O 1
ATOM 1412 N N . THR A 1 177 ? -9.619 -6.087 15.263 1.00 91.75 177 THR A N 1
ATOM 1413 C CA . THR A 1 177 ? -9.729 -4.989 16.222 1.00 91.75 177 THR A CA 1
ATOM 1414 C C . THR A 1 177 ? -8.372 -4.766 16.869 1.00 91.75 177 THR A C 1
ATOM 1416 O O . THR A 1 177 ? -7.831 -5.664 17.509 1.00 91.75 177 THR A O 1
ATOM 1419 N N . ILE A 1 178 ? -7.837 -3.565 16.695 1.00 90.56 178 ILE A N 1
ATOM 1420 C CA . ILE A 1 178 ? -6.586 -3.109 17.288 1.00 90.56 178 ILE A CA 1
ATOM 1421 C C . ILE A 1 178 ? -6.959 -2.189 18.448 1.00 90.56 178 ILE A C 1
ATOM 1423 O O . ILE A 1 178 ? -7.663 -1.195 18.258 1.00 90.56 178 ILE A O 1
ATOM 1427 N N . THR A 1 179 ? -6.523 -2.543 19.650 1.00 87.81 179 THR A N 1
ATOM 1428 C CA . THR A 1 179 ? -6.884 -1.857 20.895 1.00 87.81 179 THR A CA 1
ATOM 1429 C C . THR A 1 179 ? -5.712 -1.046 21.444 1.00 87.81 179 THR A C 1
ATOM 1431 O O . THR A 1 179 ? -4.545 -1.371 21.221 1.00 87.81 179 THR A O 1
ATOM 1434 N N . ALA A 1 180 ? -6.008 0.032 22.174 1.00 83.25 180 ALA A N 1
ATOM 1435 C CA . ALA A 1 180 ? -5.004 0.998 22.631 1.00 83.25 180 ALA A CA 1
ATOM 1436 C C . ALA A 1 180 ? -3.937 0.426 23.592 1.00 83.25 180 ALA A C 1
ATOM 1438 O O . ALA A 1 180 ? -2.858 1.002 23.727 1.00 83.25 180 ALA A O 1
ATOM 1439 N N . ASP A 1 181 ? -4.203 -0.701 24.252 1.00 84.62 181 ASP A N 1
ATOM 1440 C CA . ASP A 1 181 ? -3.244 -1.440 25.083 1.00 84.62 181 ASP A CA 1
ATOM 1441 C C . ASP A 1 181 ? -2.135 -2.112 24.257 1.00 84.62 181 ASP A C 1
ATOM 1443 O O . ASP A 1 181 ? -1.042 -2.348 24.765 1.00 84.62 181 ASP A O 1
ATOM 1447 N N . GLN A 1 182 ? -2.374 -2.353 22.966 1.00 85.69 182 GLN A N 1
ATOM 1448 C CA . GLN A 1 182 ? -1.415 -2.980 22.056 1.00 85.69 182 GLN A CA 1
ATOM 1449 C C . GLN A 1 182 ? -0.427 -1.977 21.439 1.00 85.69 182 GLN A C 1
ATOM 1451 O O . GLN A 1 182 ? 0.334 -2.335 20.539 1.00 85.69 182 GLN A O 1
ATOM 1456 N N . LYS A 1 183 ? -0.447 -0.702 21.843 1.00 86.62 183 LYS A N 1
ATOM 1457 C CA . LYS A 1 183 ? 0.447 0.325 21.287 1.00 86.62 183 LYS A CA 1
ATOM 1458 C C . LYS A 1 183 ? 1.909 -0.010 21.545 1.00 86.62 183 LYS A C 1
ATOM 1460 O O . LYS A 1 183 ? 2.279 -0.448 22.634 1.00 86.62 183 LYS A O 1
ATOM 1465 N N . ILE A 1 184 ? 2.768 0.273 20.566 1.00 82.75 184 ILE A N 1
ATOM 1466 C CA . ILE A 1 184 ? 4.210 0.093 20.747 1.00 82.75 184 ILE A CA 1
ATOM 1467 C C . ILE A 1 184 ? 4.722 1.159 21.733 1.00 82.75 184 ILE A C 1
ATOM 1469 O O . ILE A 1 184 ? 4.579 2.361 21.469 1.00 82.75 184 ILE A O 1
ATOM 1473 N N . PRO A 1 185 ? 5.380 0.771 22.844 1.00 77.12 185 PRO A N 1
ATOM 1474 C CA . PRO A 1 185 ? 5.964 1.726 23.777 1.00 77.12 185 PRO A CA 1
ATOM 1475 C C . PRO A 1 185 ? 6.945 2.675 23.076 1.00 77.12 185 PRO A C 1
ATOM 1477 O O . PRO A 1 185 ? 7.879 2.257 22.395 1.00 77.12 185 PRO A O 1
ATOM 1480 N N . GLY A 1 186 ? 6.737 3.984 23.232 1.00 68.75 186 GLY A N 1
ATOM 1481 C CA . GLY A 1 186 ? 7.586 5.011 22.614 1.00 68.75 186 GLY A CA 1
ATOM 1482 C C . GLY A 1 186 ? 7.210 5.393 21.176 1.00 68.75 186 GLY A C 1
ATOM 1483 O O . GLY A 1 186 ? 7.696 6.420 20.683 1.00 68.75 186 GLY A O 1
ATOM 1484 N N . LEU A 1 187 ? 6.285 4.669 20.534 1.00 68.25 187 LEU A N 1
ATOM 1485 C CA . LEU A 1 187 ? 5.580 5.134 19.340 1.00 68.25 187 LEU A CA 1
ATOM 1486 C C . LEU A 1 187 ? 4.412 6.030 19.786 1.00 68.25 187 LEU A C 1
ATOM 1488 O O . LEU A 1 187 ? 3.248 5.660 19.753 1.00 68.25 187 LEU A O 1
ATOM 1492 N N . LYS A 1 188 ? 4.739 7.216 20.316 1.00 59.88 188 LYS A N 1
ATOM 1493 C CA . LYS A 1 188 ? 3.730 8.248 20.608 1.00 59.88 188 LYS A CA 1
ATOM 1494 C C . LYS A 1 188 ? 3.210 8.830 19.297 1.00 59.88 188 LYS A C 1
ATOM 1496 O O . LYS A 1 188 ? 3.977 8.871 18.335 1.00 59.88 188 LYS A O 1
ATOM 1501 N N . ASP A 1 189 ? 2.002 9.397 19.316 1.00 56.41 189 ASP A N 1
ATOM 1502 C CA . ASP A 1 189 ? 1.492 10.307 18.284 1.00 56.41 189 ASP A CA 1
ATOM 1503 C C . ASP A 1 189 ? 2.484 11.461 18.081 1.00 56.41 189 ASP A C 1
ATOM 1505 O O . ASP A 1 189 ? 2.383 12.538 18.676 1.00 56.41 189 ASP A O 1
ATOM 1509 N N . ARG A 1 190 ? 3.520 11.245 17.267 1.00 50.12 190 ARG A N 1
ATOM 1510 C CA . ARG A 1 190 ? 4.429 12.318 16.868 1.00 50.12 190 ARG A CA 1
ATOM 1511 C C . ARG A 1 190 ? 3.538 13.346 16.166 1.00 50.12 190 ARG A C 1
ATOM 1513 O O . ARG A 1 190 ? 2.584 12.962 15.506 1.00 50.12 190 ARG A O 1
ATOM 1520 N N . ASN A 1 191 ? 3.748 14.653 16.292 1.00 44.91 191 ASN A N 1
ATOM 1521 C CA . ASN A 1 191 ? 2.979 15.634 15.494 1.00 44.91 191 ASN A CA 1
ATOM 1522 C C . ASN A 1 191 ? 3.397 15.511 14.012 1.00 44.91 191 ASN A C 1
ATOM 1524 O O . ASN A 1 191 ? 4.492 15.019 13.766 1.00 44.91 191 ASN A O 1
ATOM 1528 N N . ALA A 1 192 ? 2.589 15.910 13.019 1.00 43.19 192 ALA A N 1
ATOM 1529 C CA . ALA A 1 192 ? 2.867 15.816 11.570 1.00 43.19 192 ALA A CA 1
ATOM 1530 C C . ALA A 1 192 ? 4.268 16.331 11.165 1.00 43.19 192 ALA A C 1
ATOM 1532 O O . ALA A 1 192 ? 4.801 15.953 10.129 1.00 43.19 192 ALA A O 1
ATOM 1533 N N . LYS A 1 193 ? 4.903 17.128 12.035 1.00 38.84 193 LYS A N 1
ATOM 1534 C CA . LYS A 1 193 ? 6.284 17.627 11.945 1.00 38.84 193 LYS A CA 1
ATOM 1535 C C . LYS A 1 193 ? 7.386 16.729 12.547 1.00 38.84 193 LYS A C 1
ATOM 1537 O O . LYS A 1 193 ? 8.532 17.150 12.609 1.00 38.84 193 LYS A O 1
ATOM 1542 N N . GLY A 1 194 ? 7.078 15.538 13.054 1.00 40.22 194 GLY A N 1
ATOM 1543 C CA . GLY A 1 194 ? 8.054 14.610 13.647 1.00 40.22 194 GLY A CA 1
ATOM 1544 C C . GLY A 1 194 ? 8.644 15.026 15.005 1.00 40.22 194 GLY A C 1
ATOM 1545 O O . GLY A 1 194 ? 9.447 14.274 15.553 1.00 40.22 194 GLY A O 1
ATOM 1546 N N . LEU A 1 195 ? 8.248 16.172 15.574 1.00 38.94 195 LEU A N 1
ATOM 1547 C CA . LEU A 1 195 ? 8.723 16.613 16.889 1.00 38.94 195 LEU A CA 1
ATOM 1548 C C . LEU A 1 195 ? 8.040 15.863 18.039 1.00 38.94 195 LEU A C 1
ATOM 1550 O O . LEU A 1 195 ? 6.826 15.631 18.024 1.00 38.94 195 LEU A O 1
ATOM 1554 N N . ARG A 1 196 ? 8.855 15.536 19.050 1.00 39.97 196 ARG A N 1
ATOM 1555 C CA . ARG A 1 196 ? 8.413 15.088 20.374 1.00 39.97 196 ARG A CA 1
ATOM 1556 C C . ARG A 1 196 ? 7.656 16.243 21.047 1.00 39.97 196 ARG A C 1
ATOM 1558 O O . ARG A 1 196 ? 8.155 17.366 21.030 1.00 39.97 196 ARG A O 1
ATOM 1565 N N . LYS A 1 197 ? 6.464 15.974 21.584 1.00 39.72 197 LYS A N 1
ATOM 1566 C CA . LYS A 1 197 ? 5.931 16.774 22.693 1.00 39.72 197 LYS A CA 1
ATOM 1567 C C . LYS A 1 197 ? 6.633 16.340 23.971 1.00 39.72 197 LYS A C 1
ATOM 1569 O O . LYS A 1 197 ? 6.860 15.111 24.100 1.00 39.72 197 LYS A O 1
#

Radius of gyration: 24.32 Å; chains: 1; bounding box: 57×65×72 Å

Foldseek 3Di:
DDVVVVVVVVVVVVVVVVVVVVVVVVVQVCQQDVQFAKKKFWDQDPVRWIKIAIDGVNLVAGREMETAPPDHFPPDDDPDDPPPPPPPPDDDDDDDDDDDPDDDPPPPPVVPDSVRRMDTPQDPPGDHPGWDWPDFDSSHPNGKTWTGHQQWIWIDDSQFIAILNRTHGRDHSDYDYDYPVSGDPPSHCQDSVNDDD